Protein 5KHT (pdb70)

Foldseek 3Di:
DVVVVVVVVVVVVVVVVVVVVVVVVVVVVVVVVVVVVVVVCVVVVHD/DDDVVVVVVVVVVVVVVVVVVVVVVVVVVVVVVVVVVVVVCVVVVHD/DVVVVVVVVVVVVVVVVVVVVVVVVVVVVVVVVVVVVVVVDVVVDDD/DDPCVVVVVVVVVVVVVVVVVVVVVVVVVVVVVVVVVVVVCVVVVHD

Organism: Saccharomyces cerevisiae (strain ATCC 204508 / S288c) (NCBI:txid559292)

InterPro domains:
  IPR004827 Basic-leucine zipper domain [PF07716] (225-276)
  IPR004827 Basic-leucine zipper domain [PS00036] (231-245)
  IPR004827 Basic-leucine zipper domain [PS50217] (231-276)
  IPR004827 Basic-leucine zipper domain [SM00338] (223-280)
  IPR046347 Basic-leucine zipper domain superfamily [SSF57959] (225-279)
  IPR050946 AP-1 Transcription Factor bZIP [PTHR11462] (76-279)

Structure (mmCIF, N/CA/C/O backbone):
data_5KHT
#
_entry.id   5KHT
#
_cell.length_a   35.970
_cell.length_b   36.470
_cell.length_c   36.710
_cell.angle_alpha   65.21
_cell.angle_beta   74.71
_cell.angle_gamma   78.98
#
_symmetry.space_group_name_H-M   'P 1'
#
loop_
_entity.id
_entity.type
_entity.pdbx_description
1 polymer 'Tropomyosin alpha-1 chain,General control protein GCN4'
2 non-polymer DI(HYDROXYETHYL)ETHER
3 water water
#
loop_
_atom_site.group_PDB
_atom_site.id
_atom_site.type_symbol
_atom_site.label_atom_id
_atom_site.label_alt_id
_atom_site.label_comp_id
_atom_site.label_asym_id
_atom_site.label_entity_id
_atom_site.label_seq_id
_atom_site.pdbx_PDB_ins_code
_atom_site.Cartn_x
_atom_site.Cartn_y
_atom_site.Cartn_z
_atom_site.occupancy
_atom_site.B_iso_or_equiv
_atom_site.auth_seq_id
_atom_site.auth_comp_id
_atom_site.auth_asym_id
_atom_site.auth_atom_id
_atom_site.pdbx_PDB_model_num
ATOM 1 N N . GLY A 1 1 ? 8.643 -89.799 56.413 1.00 40.40 -1 GLY A N 1
ATOM 2 C CA . GLY A 1 1 ? 8.306 -88.396 56.274 1.00 31.54 -1 GLY A CA 1
ATOM 3 C C . GLY A 1 1 ? 9.523 -87.500 56.135 1.00 30.20 -1 GLY A C 1
ATOM 4 O O . GLY A 1 1 ? 9.600 -86.713 55.191 1.00 27.10 -1 GLY A O 1
ATOM 5 N N . MET A 1 2 ? 10.472 -87.621 57.062 1.00 24.77 1 MET A N 1
ATOM 6 C CA . MET A 1 2 ? 11.628 -86.719 57.108 1.00 25.09 1 MET A CA 1
ATOM 7 C C . MET A 1 2 ? 12.466 -86.687 55.839 1.00 29.09 1 MET A C 1
ATOM 8 O O . MET A 1 2 ? 12.985 -85.632 55.471 1.00 28.83 1 MET A O 1
ATOM 13 N N . ASP A 1 3 ? 12.596 -87.828 55.175 1.00 28.87 2 ASP A N 1
ATOM 14 C CA . ASP A 1 3 ? 13.334 -87.879 53.911 1.00 24.01 2 ASP A CA 1
ATOM 15 C C . ASP A 1 3 ? 12.686 -87.013 52.822 1.00 28.53 2 ASP A C 1
ATOM 16 O O . ASP A 1 3 ? 13.370 -86.262 52.127 1.00 27.12 2 ASP A O 1
ATOM 21 N N . ALA A 1 4 ? 11.368 -87.112 52.685 1.00 29.19 3 ALA A N 1
ATOM 22 C CA . ALA A 1 4 ? 10.647 -86.303 51.710 1.00 24.81 3 ALA A CA 1
ATOM 23 C C . ALA A 1 4 ? 10.704 -84.814 52.052 1.00 24.33 3 ALA A C 1
ATOM 24 O O . ALA A 1 4 ? 10.718 -83.959 51.153 1.00 24.58 3 ALA A O 1
ATOM 26 N N . ILE A 1 5 ? 10.712 -84.506 53.346 1.00 23.67 4 ILE A N 1
ATOM 27 C CA . ILE A 1 5 ? 10.812 -83.125 53.810 1.00 20.27 4 ILE A CA 1
ATOM 28 C C . ILE A 1 5 ? 12.112 -82.486 53.344 1.00 25.13 4 ILE A C 1
ATOM 29 O O . ILE A 1 5 ? 12.090 -81.381 52.808 1.00 21.98 4 ILE A O 1
ATOM 34 N N . LYS A 1 6 ? 13.238 -83.175 53.535 1.00 21.78 5 LYS A N 1
ATOM 35 C CA . LYS A 1 6 ? 14.529 -82.658 53.081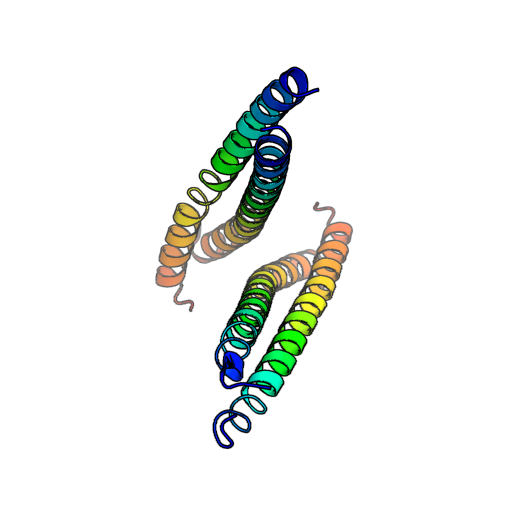 1.00 24.68 5 LYS A CA 1
ATOM 36 C C . LYS A 1 6 ? 14.556 -82.435 51.570 1.00 28.24 5 LYS A C 1
ATOM 37 O O . LYS A 1 6 ? 15.128 -81.462 51.072 1.00 25.67 5 LYS A O 1
ATOM 43 N N . LYS A 1 7 ? 13.929 -83.343 50.838 1.00 22.82 6 LYS A N 1
ATOM 44 C CA . LYS A 1 7 ? 13.838 -83.207 49.393 1.00 21.96 6 LYS A CA 1
ATOM 45 C C . LYS A 1 7 ? 13.000 -81.989 48.980 1.00 22.35 6 LYS A C 1
ATOM 46 O O . LYS A 1 7 ? 13.345 -81.280 48.031 1.00 24.60 6 LYS A O 1
ATOM 52 N N . LYS A 1 8 ? 11.921 -81.725 49.707 1.00 21.41 7 LYS A N 1
ATOM 53 C CA . LYS A 1 8 ? 11.092 -80.560 49.435 1.00 22.58 7 LYS A CA 1
ATOM 54 C C . LYS A 1 8 ? 11.832 -79.263 49.745 1.00 22.58 7 LYS A C 1
ATOM 55 O O . LYS A 1 8 ? 11.718 -78.282 48.999 1.00 24.48 7 LYS A O 1
ATOM 61 N N . MET A 1 9 ? 12.583 -79.261 50.846 1.00 20.91 8 MET A N 1
ATOM 62 C CA . MET A 1 9 ? 13.354 -78.095 51.254 1.00 20.58 8 MET A CA 1
ATOM 63 C C . MET A 1 9 ? 14.382 -77.756 50.195 1.00 22.39 8 MET A C 1
ATOM 64 O O . MET A 1 9 ? 14.676 -76.590 49.969 1.00 23.44 8 MET A O 1
ATOM 69 N N . GLN A 1 10 ? 14.926 -78.777 49.544 1.00 19.67 9 GLN A N 1
ATOM 70 C CA . GLN A 1 10 ? 15.850 -78.536 48.447 1.00 22.95 9 GLN A CA 1
ATOM 71 C C . GLN A 1 10 ? 15.230 -77.795 47.280 1.00 22.27 9 GLN A C 1
ATOM 72 O O . GLN A 1 10 ? 15.863 -76.904 46.717 1.00 23.42 9 GLN A O 1
ATOM 78 N N . MET A 1 11 ? 14.011 -78.171 46.900 1.00 21.51 10 MET A N 1
ATOM 79 C CA . MET A 1 11 ? 13.292 -77.487 45.823 1.00 26.79 10 MET A CA 1
ATOM 80 C C . MET A 1 11 ? 12.899 -76.062 46.217 1.00 24.97 10 MET A C 1
ATOM 81 O O . MET A 1 11 ? 12.959 -75.145 45.401 1.00 23.85 10 MET A O 1
ATOM 86 N N . LEU A 1 12 ? 12.480 -75.889 47.465 1.00 18.36 11 LEU A N 1
ATOM 87 C CA . LEU A 1 12 ? 12.116 -74.575 47.987 1.00 19.49 11 LEU A CA 1
ATOM 88 C C . LEU A 1 12 ? 13.310 -73.637 47.992 1.00 21.63 11 LEU A C 1
ATOM 89 O O . LEU A 1 12 ? 13.177 -72.439 47.732 1.00 19.61 11 LEU A O 1
ATOM 94 N N . LYS A 1 13 ? 14.476 -74.190 48.293 1.00 15.93 12 LYS A N 1
ATOM 95 C CA . LYS A 1 13 ? 15.711 -73.421 48.333 1.00 22.58 12 LYS A CA 1
ATOM 96 C C . LYS A 1 13 ? 16.118 -72.964 46.933 1.00 19.31 12 LYS A C 1
ATOM 97 O O . LYS A 1 13 ? 16.524 -71.807 46.760 1.00 20.12 12 LYS A O 1
ATOM 103 N N . LEU A 1 14 ? 16.002 -73.853 45.942 1.00 18.23 13 LEU A N 1
ATOM 104 C CA . LEU A 1 14 ? 16.222 -73.474 44.547 1.00 19.34 13 LEU A CA 1
ATOM 105 C C . LEU A 1 14 ? 15.262 -72.358 44.148 1.00 18.33 13 LEU A C 1
ATOM 106 O O . LEU A 1 14 ? 15.667 -71.373 43.504 1.00 18.61 13 LEU A O 1
ATOM 111 N N . ASP A 1 15 ? 13.997 -72.508 44.544 1.00 18.87 14 ASP A N 1
ATOM 112 C CA . ASP A 1 15 ? 12.973 -71.500 44.290 1.00 19.21 14 ASP A CA 1
ATOM 113 C C . ASP A 1 15 ? 13.337 -70.157 44.895 1.00 16.64 14 ASP A C 1
ATOM 114 O O . ASP A 1 15 ? 13.231 -69.129 44.220 1.00 19.92 14 ASP A O 1
ATOM 119 N N . LYS A 1 16 ? 13.724 -70.173 46.169 1.00 17.24 15 LYS A N 1
ATOM 120 C CA . LYS A 1 16 ? 14.097 -68.951 46.883 1.00 15.55 15 LYS A CA 1
ATOM 121 C C . LYS A 1 16 ? 15.264 -68.281 46.192 1.00 21.76 15 LYS A C 1
ATOM 122 O O . LYS A 1 16 ? 15.226 -67.073 45.939 1.00 21.34 15 LYS A O 1
ATOM 128 N N . GLU A 1 17 ? 16.283 -69.070 45.854 1.00 17.40 16 GLU A N 1
ATOM 129 C CA . GLU A 1 17 ? 17.465 -68.518 45.192 1.00 19.85 16 GLU A CA 1
ATOM 130 C C . GLU A 1 17 ? 17.154 -67.898 43.845 1.00 17.66 16 GLU A C 1
ATOM 131 O O . GLU A 1 17 ? 17.665 -66.834 43.526 1.00 18.55 16 GLU A O 1
ATOM 137 N N . ASN A 1 18 ? 16.302 -68.544 43.059 1.00 16.17 17 ASN A N 1
ATOM 138 C CA . ASN A 1 18 ? 15.914 -67.992 41.767 1.00 13.27 17 ASN A CA 1
ATOM 139 C C . ASN A 1 1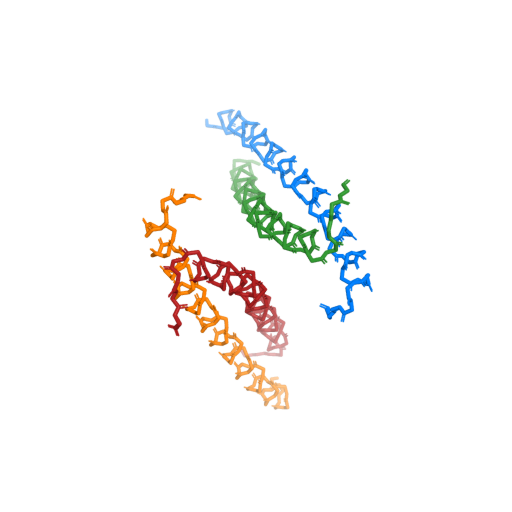8 ? 15.183 -66.646 41.901 1.00 16.46 17 ASN A C 1
ATOM 140 O O . ASN A 1 18 ? 15.389 -65.730 41.089 1.00 18.02 17 ASN A O 1
ATOM 145 N N . ALA A 1 19 ? 14.322 -66.540 42.911 1.00 21.34 18 ALA A N 1
ATOM 146 C CA . ALA A 1 19 ? 13.578 -65.299 43.159 1.00 15.60 18 ALA A CA 1
ATOM 147 C C . ALA A 1 19 ? 14.518 -64.202 43.636 1.00 21.69 18 ALA A C 1
ATOM 148 O O . ALA A 1 19 ? 14.390 -63.048 43.231 1.00 19.65 18 ALA A O 1
ATOM 150 N N . LEU A 1 20 ? 15.464 -64.572 44.495 1.00 15.58 19 LEU A N 1
ATOM 151 C CA . LEU A 1 20 ? 16.473 -63.621 44.975 1.00 23.26 19 LEU A CA 1
ATOM 152 C C . LEU A 1 20 ? 17.308 -63.090 43.815 1.00 18.59 19 LEU A C 1
ATOM 153 O O . LEU A 1 20 ? 17.613 -61.890 43.743 1.00 19.57 19 LEU A O 1
ATOM 158 N N . ASP A 1 21 ? 17.674 -63.984 42.902 1.00 16.96 20 ASP A N 1
ATOM 159 C CA . ASP A 1 21 ? 18.342 -63.575 41.670 1.00 18.95 20 ASP A CA 1
ATOM 160 C C . ASP A 1 21 ? 17.497 -62.608 40.842 1.00 22.46 20 ASP A C 1
ATOM 161 O O . ASP A 1 21 ? 18.026 -61.603 40.367 1.00 21.93 20 ASP A O 1
ATOM 166 N N . ARG A 1 22 ? 16.197 -62.888 40.670 1.00 17.91 21 ARG A N 1
ATOM 167 C CA . ARG A 1 22 ? 15.317 -61.965 39.941 1.00 17.51 21 ARG A CA 1
ATOM 168 C C . ARG A 1 22 ? 15.309 -60.595 40.610 1.00 18.14 21 ARG A C 1
ATOM 169 O O . ARG A 1 22 ? 15.422 -59.579 39.933 1.00 18.12 21 ARG A O 1
ATOM 177 N N . ALA A 1 23 ? 15.135 -60.595 41.928 1.00 17.11 22 ALA A N 1
ATOM 178 C CA . ALA A 1 23 ? 15.084 -59.368 42.724 1.00 16.18 22 ALA A CA 1
ATOM 179 C C . ALA A 1 23 ? 16.369 -58.563 42.598 1.00 21.90 22 ALA A C 1
ATOM 180 O O . ALA A 1 23 ? 16.315 -57.355 42.345 1.00 17.94 22 ALA A O 1
ATOM 182 N N . GLU A 1 24 ? 17.516 -59.215 42.803 1.00 17.89 23 GLU A N 1
ATOM 183 C CA . GLU A 1 24 ? 18.804 -58.518 42.717 1.00 17.38 23 GLU A CA 1
ATOM 184 C C . GLU A 1 24 ? 19.007 -57.930 41.337 1.00 16.72 23 GLU A C 1
ATOM 185 O O . GLU A 1 24 ? 19.510 -56.810 41.192 1.00 21.64 23 GLU A O 1
ATOM 191 N N . GLN A 1 25 ? 18.611 -58.643 40.295 1.00 20.25 24 GLN A N 1
ATOM 192 C CA A GLN A 1 25 ? 18.816 -58.156 38.932 0.43 18.82 24 GLN A CA 1
ATOM 193 C CA B GLN A 1 25 ? 18.864 -58.094 38.984 0.57 18.79 24 GLN A CA 1
ATOM 194 C C . GLN A 1 25 ? 17.869 -56.999 38.600 1.00 18.89 24 GLN A C 1
ATOM 195 O O . GLN A 1 25 ? 18.250 -56.039 37.937 1.00 18.98 24 GLN A O 1
ATOM 206 N N . ALA A 1 26 ? 16.631 -57.106 39.069 1.00 18.29 25 ALA A N 1
ATOM 207 C CA . ALA A 1 26 ? 15.666 -56.022 38.911 1.00 19.08 25 ALA A CA 1
ATOM 208 C C . ALA A 1 26 ? 16.110 -54.769 39.683 1.00 18.85 25 ALA A C 1
ATOM 209 O O . ALA A 1 26 ? 15.993 -53.651 39.169 1.00 18.54 25 ALA A O 1
ATOM 211 N N . GLU A 1 27 ? 16.627 -54.947 40.900 1.00 18.68 26 GLU A N 1
ATOM 212 C CA . GLU A 1 27 ? 17.119 -53.803 41.668 1.00 17.11 26 GLU A CA 1
ATOM 213 C C . GLU A 1 27 ? 18.386 -53.219 41.056 1.00 18.49 26 GLU A C 1
ATOM 214 O O . GLU A 1 27 ? 18.641 -52.018 41.179 1.00 18.40 26 GLU A O 1
ATOM 220 N N . ALA A 1 28 ? 19.197 -54.056 40.420 1.00 16.31 27 ALA A N 1
ATOM 221 C CA . ALA A 1 28 ? 20.386 -53.535 39.763 1.00 12.24 27 ALA A CA 1
ATOM 222 C C . ALA A 1 28 ? 19.964 -52.655 38.598 1.00 16.31 27 ALA A C 1
ATOM 223 O O . ALA A 1 28 ? 20.535 -51.582 38.387 1.00 14.53 27 ALA A O 1
ATOM 225 N N . ASP A 1 29 ? 18.956 -53.110 37.856 1.00 17.56 28 ASP A N 1
ATOM 226 C CA A ASP A 1 29 ? 18.376 -52.372 36.736 0.22 17.38 28 ASP A CA 1
ATOM 227 C CA B ASP A 1 29 ? 18.481 -52.323 36.721 0.78 17.22 28 ASP A CA 1
ATOM 228 C C . ASP A 1 29 ? 17.849 -51.028 37.205 1.00 18.49 28 ASP A C 1
ATOM 229 O O . ASP A 1 29 ? 17.999 -49.992 36.545 1.00 18.43 28 ASP A O 1
ATOM 238 N N . ASN A 1 30 ? 17.182 -51.079 38.346 1.00 16.53 29 ASN A N 1
ATOM 239 C CA . ASN A 1 30 ? 16.562 -49.904 38.920 1.00 15.78 29 ASN A CA 1
ATOM 240 C C . ASN A 1 30 ? 17.592 -48.884 39.356 1.00 18.70 29 ASN A C 1
ATOM 241 O O . ASN A 1 30 ? 17.377 -47.696 39.146 1.00 14.74 29 ASN A O 1
ATOM 246 N N . TYR A 1 31 ? 18.688 -49.344 39.963 1.00 16.45 30 TYR A N 1
ATOM 247 C CA . TYR A 1 31 ? 19.815 -48.452 40.310 1.00 15.77 30 TYR A CA 1
ATOM 248 C C . TYR A 1 31 ? 20.313 -47.686 39.099 1.00 21.26 30 TYR A C 1
ATOM 249 O O . TYR A 1 31 ? 20.557 -46.478 39.153 1.00 18.17 30 TYR A O 1
ATOM 258 N N . HIS A 1 32 ? 20.488 -48.406 38.005 1.00 14.10 31 HIS A N 1
ATOM 259 C CA . HIS A 1 32 ? 20.883 -47.809 36.746 1.00 13.70 31 HIS A CA 1
ATOM 260 C C . HIS A 1 32 ? 19.869 -46.776 36.269 1.00 16.78 31 HIS A C 1
ATOM 261 O O . HIS A 1 32 ? 20.235 -45.658 35.883 1.00 16.58 31 HIS A O 1
ATOM 268 N N . LEU A 1 33 ? 18.593 -47.155 36.276 1.00 18.38 32 LEU A N 1
ATOM 269 C CA . LEU A 1 33 ? 17.530 -46.270 35.836 1.00 10.99 32 LEU A CA 1
ATOM 270 C C . LEU A 1 33 ? 17.397 -45.054 36.738 1.00 13.64 32 LEU A C 1
ATOM 271 O O . LEU A 1 33 ? 17.192 -43.952 36.243 1.00 16.42 32 LEU A O 1
ATOM 276 N N . GLU A 1 34 ? 17.529 -45.236 38.052 1.00 15.21 33 GLU A N 1
ATOM 277 C CA . GLU A 1 34 ? 17.415 -44.089 38.947 1.00 13.51 33 GLU A CA 1
ATOM 278 C C . GLU A 1 34 ? 18.553 -43.100 38.741 1.00 15.29 33 GLU A C 1
ATOM 279 O O . GLU A 1 34 ? 18.355 -41.885 38.847 1.00 16.36 33 GLU A O 1
ATOM 285 N N . ASN A 1 35 ? 19.741 -43.616 38.450 1.00 13.91 34 ASN A N 1
ATOM 286 C CA . ASN A 1 35 ? 20.874 -42.742 38.154 1.00 15.66 34 ASN A CA 1
ATOM 287 C C . ASN A 1 35 ? 20.652 -41.949 36.872 1.00 15.81 34 ASN A C 1
ATOM 288 O O . ASN A 1 35 ? 21.020 -40.769 36.783 1.00 14.45 34 ASN A O 1
ATOM 293 N N . GLU A 1 36 ? 20.036 -42.584 35.879 1.00 18.39 35 GLU A N 1
ATOM 294 C CA . GLU A 1 36 ? 19.685 -41.896 34.637 1.00 17.19 35 GLU A CA 1
ATOM 295 C C . GLU A 1 36 ? 18.590 -40.850 34.848 1.00 15.12 35 GLU A C 1
ATOM 296 O O . GLU A 1 36 ? 18.697 -39.738 34.344 1.00 16.88 35 GLU A O 1
ATOM 302 N N . VAL A 1 37 ? 17.571 -41.178 35.648 1.00 13.90 36 VAL A N 1
ATOM 303 C CA . VAL A 1 37 ? 16.546 -40.194 36.011 1.00 12.08 36 VAL A CA 1
ATOM 304 C C . VAL A 1 37 ? 17.186 -38.974 36.681 1.00 13.04 36 VAL A C 1
ATOM 305 O O . VAL A 1 37 ? 16.826 -37.837 36.374 1.00 15.99 36 VAL A O 1
ATOM 309 N N . ALA A 1 38 ? 18.152 -39.206 37.567 1.00 14.25 37 ALA A N 1
ATOM 310 C CA . ALA A 1 38 ? 18.814 -38.096 38.250 1.00 15.26 37 ALA A CA 1
ATOM 311 C C . ALA A 1 38 ? 19.588 -37.225 37.273 1.00 16.36 37 ALA A C 1
ATOM 312 O O . ALA A 1 38 ? 19.533 -35.997 37.348 1.00 15.31 37 ALA A O 1
ATOM 314 N N . ARG A 1 39 ? 20.319 -37.860 36.365 1.00 15.31 38 ARG A N 1
ATOM 315 C CA . ARG A 1 39 ? 21.120 -37.120 35.396 1.00 13.65 38 ARG A CA 1
ATOM 316 C C . ARG A 1 39 ? 20.231 -36.270 34.497 1.00 16.50 38 ARG A C 1
ATOM 317 O O . ARG A 1 39 ? 20.538 -35.105 34.215 1.00 17.07 38 ARG A O 1
ATOM 325 N N . LEU A 1 40 ? 19.112 -36.840 34.063 1.00 14.71 39 LEU A N 1
ATOM 326 C CA . LEU A 1 40 ? 18.242 -36.137 33.143 1.00 14.68 39 LEU A CA 1
ATOM 327 C C . LEU A 1 40 ? 17.463 -35.053 33.864 1.00 16.44 39 LEU A C 1
ATOM 328 O O . LEU A 1 40 ? 17.266 -33.981 33.315 1.00 16.04 39 LEU A O 1
ATOM 333 N N . LYS A 1 41 ? 17.021 -35.324 35.090 1.00 15.87 40 LYS A N 1
ATOM 334 C CA . LYS A 1 41 ? 16.381 -34.277 35.882 1.00 16.36 40 LYS A CA 1
ATOM 335 C C . LYS A 1 41 ? 17.301 -33.070 36.091 1.00 17.65 40 LYS A C 1
ATOM 336 O O . LYS A 1 41 ? 16.836 -31.934 36.092 1.00 16.74 40 LYS A O 1
ATOM 342 N N . LYS A 1 42 ? 18.599 -33.316 36.250 1.00 18.31 41 LYS A N 1
ATOM 343 C CA . LYS A 1 42 ? 19.550 -32.228 36.482 1.00 19.74 41 LYS A CA 1
ATOM 344 C C . LYS A 1 42 ? 19.647 -31.352 35.229 1.00 19.47 41 LYS A C 1
ATOM 345 O O . LYS A 1 42 ? 19.675 -30.117 35.334 1.00 23.25 41 LYS A O 1
ATOM 351 N N . LEU A 1 43 ? 19.681 -31.990 34.059 1.00 18.92 42 LEU A N 1
ATOM 352 C CA . LEU A 1 43 ? 19.717 -31.280 32.774 1.00 21.21 42 LEU A CA 1
ATOM 353 C C . LEU A 1 43 ? 18.488 -30.419 32.568 1.00 20.54 42 LEU A C 1
ATOM 354 O O . LEU A 1 43 ? 18.579 -29.282 32.096 1.00 24.56 42 LEU A O 1
ATOM 359 N N . VAL A 1 44 ? 17.332 -30.960 32.914 1.00 20.78 43 VAL A N 1
ATOM 360 C CA . VAL A 1 44 ? 16.077 -30.274 32.660 1.00 22.33 43 VAL A CA 1
ATOM 361 C C . VAL A 1 44 ? 15.804 -29.179 33.697 1.00 27.80 43 VAL A C 1
ATOM 362 O O . VAL A 1 44 ? 15.347 -28.085 33.355 1.00 25.55 43 VAL A O 1
ATOM 366 N N . GLY A 1 45 ? 16.114 -29.473 34.955 1.00 20.38 44 GLY A N 1
ATOM 367 C CA . GLY A 1 45 ? 15.873 -28.567 36.066 1.00 22.84 44 GLY A CA 1
ATOM 368 C C . GLY A 1 45 ? 14.721 -29.012 36.952 1.00 22.89 44 GLY A C 1
ATOM 369 O O . GLY A 1 45 ? 14.052 -28.194 37.589 1.00 25.56 44 GLY A O 1
ATOM 370 N N . GLU A 1 46 ? 14.479 -30.320 37.004 1.00 18.62 45 GLU A N 1
ATOM 371 C CA . GLU A 1 46 ? 13.367 -30.836 37.771 1.00 15.87 45 GLU A CA 1
ATOM 372 C C . GLU A 1 46 ? 13.798 -31.273 39.153 1.00 19.58 45 GLU A C 1
ATOM 373 O O . GLU A 1 46 ? 14.953 -31.651 39.377 1.00 22.99 45 GLU A O 1
ATOM 379 N N A ARG A 1 47 ? 12.847 -31.250 40.081 0.84 20.04 46 ARG A N 1
ATOM 380 N N B ARG A 1 47 ? 12.826 -31.296 40.059 0.16 26.67 46 ARG A N 1
ATOM 381 C CA A ARG A 1 47 ? 13.049 -31.838 41.400 0.84 22.22 46 ARG A CA 1
ATOM 382 C CA B ARG A 1 47 ? 13.001 -31.943 41.354 0.16 24.44 46 ARG A CA 1
ATOM 383 C C A ARG A 1 47 ? 13.087 -33.360 41.325 0.84 25.97 46 ARG A C 1
ATOM 384 C C B ARG A 1 47 ? 13.320 -33.425 41.192 0.16 26.24 46 ARG A C 1
ATOM 385 O O A ARG A 1 47 ? 13.455 -34.030 42.291 0.84 30.55 46 ARG A O 1
ATOM 386 O O B ARG A 1 47 ? 12.431 -34.236 40.932 0.16 24.04 46 ARG A O 1
ATOM 401 N N . GLY B 1 1 ? 5.058 -50.207 85.627 1.00 20.92 -1 GLY B N 1
ATOM 402 C CA . GLY B 1 1 ? 3.947 -49.953 84.732 1.00 39.20 -1 GLY B CA 1
ATOM 403 C C . GLY B 1 1 ? 3.804 -48.456 84.534 1.00 46.68 -1 GLY B C 1
ATOM 404 O O . GLY B 1 1 ? 2.760 -47.871 84.828 1.00 51.35 -1 GLY B O 1
ATOM 405 N N . MET B 1 2 ? 4.863 -47.845 84.009 1.00 41.47 1 MET B N 1
ATOM 406 C CA . MET B 1 2 ? 5.066 -46.391 84.051 1.00 35.84 1 MET B CA 1
ATOM 407 C C . MET B 1 2 ? 3.996 -45.488 83.399 1.00 27.71 1 MET B C 1
ATOM 408 O O . MET B 1 2 ? 3.516 -45.742 82.280 1.00 31.43 1 MET B O 1
ATOM 413 N N . ASP B 1 3 ? 3.654 -44.426 84.129 1.00 31.30 2 ASP B N 1
ATOM 414 C CA A ASP B 1 3 ? 2.611 -43.505 83.709 0.55 30.19 2 ASP B CA 1
ATOM 415 C CA B ASP B 1 3 ? 2.648 -43.431 83.733 0.45 30.24 2 ASP B CA 1
ATOM 416 C C . ASP B 1 3 ? 2.963 -42.763 82.416 1.00 29.80 2 ASP B C 1
ATOM 417 O O . ASP B 1 3 ? 2.178 -42.784 81.464 1.00 26.88 2 ASP B O 1
ATOM 426 N N . ALA B 1 4 ? 4.123 -42.110 82.398 1.00 29.48 3 ALA B N 1
ATOM 427 C CA . ALA B 1 4 ? 4.556 -41.310 81.256 1.00 28.15 3 ALA B CA 1
ATOM 428 C C . ALA B 1 4 ? 4.694 -42.152 79.997 1.00 25.97 3 ALA B C 1
ATOM 429 O O . ALA B 1 4 ? 4.320 -41.715 78.915 1.00 22.54 3 ALA B O 1
ATOM 431 N N . ILE B 1 5 ? 5.227 -43.359 80.141 1.00 25.66 4 ILE B N 1
ATOM 432 C CA . ILE B 1 5 ? 5.315 -44.278 79.010 1.00 22.45 4 ILE B CA 1
ATOM 433 C C . ILE B 1 5 ? 3.924 -44.573 78.435 1.00 23.90 4 ILE B C 1
ATOM 434 O O . ILE B 1 5 ? 3.743 -44.639 77.219 1.00 21.14 4 ILE B O 1
ATOM 439 N N . LYS B 1 6 ? 2.934 -44.721 79.304 1.00 25.55 5 LYS B N 1
ATOM 440 C CA A LYS B 1 6 ? 1.563 -45.005 78.886 0.54 26.02 5 LYS B CA 1
ATOM 441 C CA B LYS B 1 6 ? 1.583 -45.019 78.839 0.46 26.01 5 LYS B CA 1
ATOM 442 C C . LYS B 1 6 ? 0.987 -43.862 78.040 1.00 24.28 5 LYS B C 1
ATOM 443 O O . LYS B 1 6 ? 0.245 -44.084 77.081 1.00 25.52 5 LYS B O 1
ATOM 454 N N . LYS B 1 7 ? 1.325 -42.633 78.416 1.00 21.39 6 LYS B N 1
ATOM 455 C CA . LYS B 1 7 ? 0.876 -41.451 77.683 1.00 23.29 6 LYS B CA 1
ATOM 456 C C . LYS B 1 7 ? 1.542 -41.407 76.307 1.00 23.19 6 LYS B C 1
ATOM 457 O O . LYS B 1 7 ? 0.886 -41.151 75.289 1.00 21.93 6 LYS B O 1
ATOM 463 N N . LYS B 1 8 ? 2.845 -41.681 76.282 1.00 20.59 7 LYS B N 1
ATOM 464 C CA . LYS B 1 8 ? 3.608 -41.736 75.037 1.00 22.38 7 LYS B CA 1
ATOM 465 C C . LYS B 1 8 ? 3.082 -42.853 74.137 1.00 24.84 7 LYS B C 1
ATOM 466 O O . LYS B 1 8 ? 3.089 -42.734 72.902 1.00 21.40 7 LYS B O 1
ATOM 472 N N . MET B 1 9 ? 2.600 -43.925 74.759 1.00 20.74 8 MET B N 1
ATOM 473 C CA . MET B 1 9 ? 2.021 -45.040 74.011 1.00 21.45 8 MET B CA 1
ATOM 474 C C . MET B 1 9 ? 0.739 -44.602 73.321 1.00 25.57 8 MET B C 1
ATOM 475 O O . MET B 1 9 ? 0.455 -44.999 72.187 1.00 26.40 8 MET B O 1
ATOM 480 N N . GLN B 1 10 ? -0.033 -43.767 74.004 1.00 23.81 9 GLN B N 1
ATOM 481 C CA A GLN B 1 10 ? -1.264 -43.252 73.427 0.50 25.02 9 GLN B CA 1
ATOM 482 C CA B GLN B 1 10 ? -1.268 -43.228 73.443 0.50 25.02 9 GLN B CA 1
ATOM 483 C C . GLN B 1 10 ? -0.962 -42.389 72.210 1.00 20.47 9 GLN B C 1
ATOM 484 O O . GLN B 1 10 ? -1.681 -42.437 71.215 1.00 21.21 9 GLN B O 1
ATOM 495 N N . MET B 1 11 ? 0.101 -41.596 72.282 1.00 19.87 10 MET B N 1
ATOM 496 C CA . MET B 1 11 ? 0.449 -40.747 71.154 1.00 21.04 10 MET B CA 1
ATOM 497 C C . MET B 1 11 ? 1.020 -41.597 70.012 1.00 22.04 10 MET B C 1
ATOM 498 O O . MET B 1 11 ? 0.764 -41.322 68.834 1.00 21.54 10 MET B O 1
ATOM 503 N N . LEU B 1 12 ? 1.748 -42.654 70.354 1.00 20.06 11 LEU B N 1
ATOM 504 C CA . LEU B 1 12 ? 2.330 -43.519 69.333 1.00 23.27 11 LEU B CA 1
ATOM 505 C C . LEU B 1 12 ? 1.247 -44.329 68.624 1.00 23.44 11 LEU B C 1
ATOM 506 O O . LEU B 1 12 ? 1.268 -44.444 67.392 1.00 22.51 11 LEU B O 1
ATOM 511 N N . LYS B 1 13 ? 0.295 -44.865 69.389 1.00 23.56 12 LYS B N 1
ATOM 512 C CA . LYS B 1 13 ? -0.837 -45.596 68.807 1.00 22.39 12 LYS B CA 1
ATOM 513 C C . LYS B 1 13 ? -1.663 -44.720 67.859 1.00 23.20 12 LYS B C 1
ATOM 514 O O . LYS B 1 13 ? -2.074 -45.182 66.791 1.00 24.61 12 LYS B O 1
ATOM 520 N N . LEU B 1 14 ? -1.890 -43.462 68.236 1.00 22.75 13 LEU B N 1
ATOM 521 C CA . LEU B 1 14 ? -2.591 -42.507 67.372 1.00 25.31 13 LEU B CA 1
ATOM 522 C C . LEU B 1 14 ? -1.821 -42.229 66.076 1.00 20.57 13 LEU B C 1
ATOM 523 O O . LEU B 1 14 ? -2.414 -42.104 64.992 1.00 22.59 13 LEU B O 1
ATOM 528 N N . ASP B 1 15 ? -0.499 -42.152 66.175 1.00 20.05 14 ASP B N 1
ATOM 529 C CA . ASP B 1 15 ? 0.334 -41.936 64.997 1.00 23.66 14 ASP B CA 1
ATOM 530 C C . ASP B 1 15 ? 0.331 -43.164 64.080 1.00 22.64 14 ASP B C 1
ATOM 531 O O . ASP B 1 15 ? 0.394 -43.034 62.853 1.00 20.78 14 ASP B O 1
ATOM 536 N N . LYS B 1 16 ? 0.251 -44.348 64.677 1.00 20.75 15 LYS B N 1
ATOM 537 C CA . LYS B 1 16 ? 0.197 -45.591 63.912 1.00 18.65 15 LYS B CA 1
ATOM 538 C C . LYS B 1 16 ? -1.121 -45.652 63.159 1.00 20.32 15 LYS B C 1
ATOM 539 O O . LYS B 1 16 ? -1.166 -46.003 61.974 1.00 22.68 15 LYS B O 1
ATOM 545 N N . GLU B 1 17 ? -2.200 -45.272 63.836 1.00 20.40 16 GLU B N 1
ATOM 546 C CA . GLU B 1 17 ? -3.505 -45.211 63.180 1.00 24.50 16 GLU B CA 1
ATOM 547 C C . GLU B 1 17 ? -3.535 -44.198 62.036 1.00 20.73 16 GLU B C 1
ATOM 548 O O . GLU B 1 17 ? -4.060 -44.493 60.964 1.00 22.90 16 GLU B O 1
ATOM 554 N N . ASN B 1 18 ? -2.966 -43.015 62.241 1.00 19.70 17 ASN B N 1
ATOM 555 C CA . ASN B 1 18 ? -2.911 -42.025 61.175 1.00 18.80 17 ASN B CA 1
ATOM 556 C C . ASN B 1 18 ? -2.048 -42.493 59.997 1.00 21.31 17 ASN B C 1
ATOM 557 O O . ASN B 1 18 ? -2.378 -42.222 58.840 1.00 21.64 17 ASN B O 1
ATOM 562 N N . ALA B 1 19 ? -0.950 -43.195 60.284 1.00 16.94 18 ALA B N 1
ATOM 563 C CA . ALA B 1 19 ? -0.094 -43.705 59.210 1.00 14.83 18 ALA B CA 1
ATOM 564 C C . ALA B 1 19 ? -0.818 -44.772 58.386 1.00 17.72 18 ALA B C 1
ATOM 565 O O . ALA B 1 19 ? -0.711 -44.790 57.152 1.00 17.18 18 ALA B O 1
ATOM 567 N N . LEU B 1 20 ? -1.555 -45.648 59.065 1.00 19.22 19 LEU B N 1
ATOM 568 C CA . LEU B 1 20 ? -2.337 -46.694 58.398 1.00 15.59 19 LEU B CA 1
ATOM 569 C C . LEU B 1 20 ? -3.423 -46.092 57.517 1.00 19.85 19 LEU B C 1
ATOM 570 O O . LEU B 1 20 ? -3.623 -46.523 56.378 1.00 18.49 19 LEU B O 1
ATOM 575 N N . ASP B 1 21 ? -4.100 -45.080 58.038 1.00 16.00 20 ASP B N 1
ATOM 576 C CA . ASP B 1 21 ? -5.067 -44.307 57.267 1.00 17.09 20 ASP B CA 1
ATOM 577 C C . ASP B 1 21 ? -4.433 -43.648 56.048 1.00 19.81 20 ASP B C 1
ATOM 578 O O . ASP B 1 21 ? -5.025 -43.664 54.972 1.00 19.38 20 ASP B O 1
ATOM 583 N N . ARG B 1 22 ? -3.254 -43.050 56.215 1.00 15.54 21 ARG B N 1
ATOM 584 C CA . ARG B 1 22 ? -2.517 -42.453 55.097 1.00 15.39 21 ARG B CA 1
ATOM 585 C C . ARG B 1 22 ? -2.166 -43.483 54.029 1.00 17.26 21 ARG B C 1
ATOM 586 O O . ARG B 1 22 ? -2.301 -43.208 52.821 1.00 18.62 21 ARG B O 1
ATOM 594 N N . ALA B 1 23 ? -1.715 -44.657 54.472 1.00 15.90 22 ALA B N 1
ATOM 595 C CA . ALA B 1 23 ? -1.324 -45.738 53.563 1.00 15.21 22 ALA B CA 1
ATOM 596 C C . ALA B 1 23 ? -2.524 -46.202 52.763 1.00 18.06 22 ALA B C 1
ATOM 597 O O . ALA B 1 23 ? -2.427 -46.412 51.547 1.00 17.65 22 ALA B O 1
ATOM 599 N N . GLU B 1 24 ? -3.663 -46.339 53.435 1.00 16.92 23 GLU B N 1
ATOM 600 C CA . GLU B 1 24 ? -4.867 -46.837 52.778 1.00 20.27 23 GLU B CA 1
ATOM 601 C C . GLU B 1 24 ? -5.383 -45.843 51.752 1.00 17.17 23 GLU B C 1
ATOM 602 O O . GLU B 1 24 ? -5.827 -46.227 50.656 1.00 16.71 23 GLU B O 1
ATOM 608 N N . GLN B 1 25 ? -5.294 -44.561 52.083 1.00 17.65 24 GLN B N 1
ATOM 609 C CA . GLN B 1 25 ? -5.737 -43.528 51.156 1.00 18.43 24 GLN B CA 1
ATOM 610 C C . GLN B 1 25 ? -4.817 -43.433 49.947 1.00 18.74 24 GLN B C 1
ATOM 611 O O . GLN B 1 25 ? -5.285 -43.276 48.818 1.00 16.66 24 GLN B O 1
ATOM 617 N N . ALA B 1 26 ? -3.509 -43.522 50.175 1.00 16.63 25 ALA B N 1
ATOM 618 C CA . ALA B 1 26 ? -2.560 -43.471 49.061 1.00 15.50 25 ALA B CA 1
ATOM 619 C C . ALA B 1 26 ? -2.780 -44.649 48.110 1.00 15.20 25 ALA B C 1
ATOM 620 O O . ALA B 1 26 ? -2.659 -44.516 46.879 1.00 16.12 25 ALA B O 1
ATOM 622 N N . GLU B 1 27 ? -3.085 -45.803 48.684 1.00 17.39 26 GLU B N 1
ATOM 623 C CA . GLU B 1 27 ? -3.382 -46.993 47.911 1.00 13.18 26 GLU B CA 1
ATOM 624 C C . GLU B 1 27 ? -4.690 -46.823 47.137 1.00 18.21 26 GLU B C 1
ATOM 625 O O . GLU B 1 27 ? -4.774 -47.200 45.966 1.00 21.62 26 GLU B O 1
ATOM 631 N N . ALA B 1 28 ? -5.688 -46.218 47.777 1.00 15.01 27 ALA B N 1
ATOM 632 C CA . ALA B 1 28 ? -6.936 -45.894 47.086 1.00 17.46 27 ALA B CA 1
ATOM 633 C C . ALA B 1 28 ? -6.679 -44.943 45.928 1.00 18.03 27 ALA B C 1
ATOM 634 O O . ALA B 1 28 ? -7.297 -45.057 44.861 1.00 17.42 27 ALA B O 1
ATOM 636 N N . ASP B 1 29 ? -5.788 -43.984 46.136 1.00 14.78 28 ASP B N 1
ATOM 637 C CA . ASP B 1 29 ? -5.455 -43.050 45.068 1.00 16.17 28 ASP B CA 1
ATOM 638 C C . ASP B 1 29 ? -4.781 -43.781 43.911 1.00 16.08 28 ASP B C 1
ATOM 639 O O . ASP B 1 29 ? -5.000 -43.446 42.740 1.00 17.10 28 ASP B O 1
ATOM 644 N N . ASN B 1 30 ? -3.959 -44.769 44.255 1.00 17.71 29 ASN B N 1
ATOM 645 C CA . ASN B 1 30 ? -3.301 -45.651 43.288 1.00 14.77 29 ASN B CA 1
ATOM 646 C C . ASN B 1 30 ? -4.297 -46.408 42.411 1.00 19.89 29 ASN B C 1
ATOM 647 O O . ASN B 1 30 ? -4.122 -46.492 41.200 1.00 20.35 29 ASN B O 1
ATOM 652 N N . TYR B 1 31 ? -5.350 -46.938 43.025 1.00 19.28 30 TYR B N 1
ATOM 653 C CA . TYR B 1 31 ? -6.376 -47.668 42.279 1.00 16.38 30 TYR B CA 1
ATOM 654 C C . TYR B 1 31 ? -7.111 -46.731 41.319 1.00 14.35 30 TYR B C 1
ATOM 655 O O . TYR B 1 31 ? -7.431 -47.094 40.189 1.00 15.83 30 TYR B O 1
ATOM 664 N N . HIS B 1 32 ? -7.397 -45.524 41.785 1.00 14.20 31 HIS B N 1
ATOM 665 C CA . HIS B 1 32 ? -8.074 -44.535 40.967 1.00 13.16 31 HIS B CA 1
ATOM 666 C C . HIS B 1 32 ? -7.215 -44.215 39.745 1.00 15.21 31 HIS B C 1
ATOM 667 O O . HIS B 1 32 ? -7.711 -44.163 38.615 1.00 14.56 31 HIS B O 1
ATOM 674 N N . LEU B 1 33 ? -5.918 -44.018 39.957 1.00 15.53 32 LEU B N 1
ATOM 675 C CA . LEU B 1 33 ? -5.035 -43.634 38.863 1.00 14.09 32 LEU B CA 1
ATOM 676 C C . LEU B 1 33 ? -4.780 -44.802 37.928 1.00 15.66 32 LEU B C 1
ATOM 677 O O . LEU B 1 33 ? -4.660 -44.609 36.719 1.00 16.99 32 LEU B O 1
ATOM 682 N N . GLU B 1 34 ? -4.697 -46.009 38.476 1.00 17.50 33 GLU B N 1
ATOM 683 C CA . GLU B 1 34 ? -4.594 -47.204 37.634 1.00 17.91 33 GLU B CA 1
ATOM 684 C 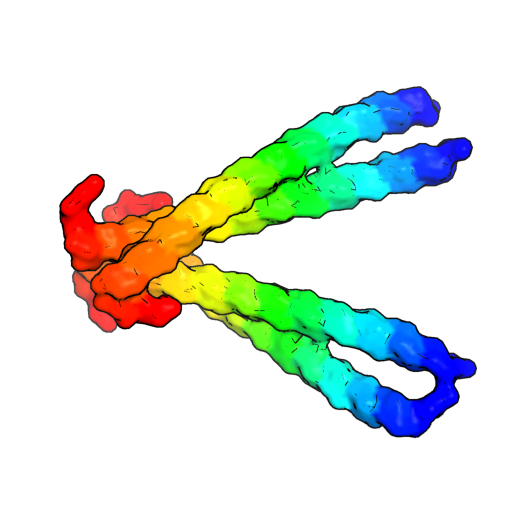C . GLU B 1 34 ? -5.848 -47.359 36.775 1.00 19.36 33 GLU B C 1
ATOM 685 O O . GLU B 1 34 ? -5.762 -47.761 35.621 1.00 18.86 33 GLU B O 1
ATOM 691 N N . ASN B 1 35 ? -7.010 -47.022 37.323 1.00 17.63 34 ASN B N 1
ATOM 692 C CA . ASN B 1 35 ? -8.250 -47.100 36.554 1.00 16.10 34 ASN B CA 1
ATOM 693 C C . ASN B 1 35 ? -8.225 -46.084 35.411 1.00 14.91 34 ASN B C 1
ATOM 694 O O . ASN B 1 35 ? -8.678 -46.369 34.294 1.00 19.13 34 ASN B O 1
ATOM 699 N N . GLU B 1 36 ? -7.683 -44.896 35.683 1.00 13.18 35 GLU B N 1
ATOM 700 C CA . GLU B 1 36 ? -7.622 -43.843 34.678 1.00 14.80 35 GLU B CA 1
ATOM 701 C C . GLU B 1 36 ? -6.646 -44.218 33.578 1.00 15.63 35 GLU B C 1
ATOM 702 O O . GLU B 1 36 ? -6.955 -44.059 32.406 1.00 17.70 35 GLU B O 1
ATOM 708 N N . VAL B 1 37 ? -5.477 -44.735 33.954 1.00 14.71 36 VAL B N 1
ATOM 709 C CA . VAL B 1 37 ? -4.489 -45.143 32.956 1.00 17.09 36 VAL B CA 1
ATOM 710 C C . VAL B 1 37 ? -5.078 -46.252 32.092 1.00 19.81 36 VAL B C 1
ATOM 711 O O . VAL B 1 37 ? -4.941 -46.231 30.876 1.00 16.01 36 VAL B O 1
ATOM 715 N N . ALA B 1 38 ? -5.762 -47.198 32.721 1.00 17.35 37 ALA B N 1
ATOM 716 C CA . ALA B 1 38 ? -6.367 -48.298 31.988 1.00 18.04 37 ALA B CA 1
ATOM 717 C C . ALA B 1 38 ? -7.424 -47.788 31.003 1.00 16.32 37 ALA B C 1
ATOM 718 O O . ALA B 1 38 ? -7.468 -48.223 29.854 1.00 22.33 37 ALA B O 1
ATOM 720 N N . ARG B 1 39 ? -8.270 -46.872 31.461 1.00 14.24 38 ARG B N 1
ATOM 721 C CA . ARG B 1 39 ? -9.324 -46.304 30.623 1.00 16.66 38 ARG B CA 1
ATOM 722 C C . ARG B 1 39 ? -8.726 -45.585 29.419 1.00 19.58 38 ARG B C 1
ATOM 723 O O . ARG B 1 39 ? -9.167 -45.766 28.287 1.00 16.95 38 ARG B O 1
ATOM 731 N N . LEU B 1 40 ? -7.720 -44.763 29.671 1.00 14.06 39 LEU B N 1
ATOM 732 C CA . LEU B 1 40 ? -7.081 -43.993 28.623 1.00 14.89 39 LEU B CA 1
ATOM 733 C C . LEU B 1 40 ? -6.326 -44.912 27.672 1.00 18.30 39 LEU B C 1
ATOM 734 O O . LEU B 1 40 ? -6.337 -44.682 26.468 1.00 17.18 39 LEU B O 1
ATOM 739 N N . LYS B 1 41 ? -5.693 -45.957 28.196 1.00 15.64 40 LYS B N 1
ATOM 740 C CA . LYS B 1 41 ? -4.965 -46.879 27.323 1.00 17.57 40 LYS B CA 1
ATOM 741 C C . LYS B 1 41 ? -5.918 -47.635 26.403 1.00 18.45 40 LYS B C 1
ATOM 742 O O . LYS B 1 41 ? -5.572 -47.928 25.261 1.00 20.60 40 LYS B O 1
ATOM 748 N N . LYS B 1 42 ? -7.109 -47.946 26.895 1.00 17.31 41 LYS B N 1
ATOM 749 C CA . LYS B 1 42 ? -8.094 -48.657 26.083 1.00 15.43 41 LYS B CA 1
ATOM 750 C C . LYS B 1 42 ? -8.614 -47.739 24.973 1.00 19.90 41 LYS B C 1
ATOM 751 O O . LYS B 1 42 ? -8.846 -48.190 23.851 1.00 23.10 41 LYS B O 1
ATOM 757 N N . LEU B 1 43 ? -8.793 -46.455 25.287 1.00 19.73 42 LEU B N 1
ATOM 758 C CA . LEU B 1 43 ? -9.179 -45.453 24.287 1.00 17.73 42 LEU B CA 1
ATOM 759 C C . LEU B 1 43 ? -8.163 -45.337 23.159 1.00 21.53 42 LEU B C 1
ATOM 760 O O . LEU B 1 43 ? -8.545 -45.295 21.979 1.00 20.96 42 LEU B O 1
ATOM 765 N N . VAL B 1 44 ? -6.878 -45.271 23.509 1.00 19.98 43 VAL B N 1
ATOM 766 C CA . VAL B 1 44 ? -5.830 -45.132 22.492 1.00 19.69 43 VAL B CA 1
ATOM 767 C C . VAL B 1 44 ? -5.405 -46.480 21.881 1.00 20.54 43 VAL B C 1
ATOM 768 O O . VAL B 1 44 ? -4.866 -46.525 20.781 1.00 21.78 43 VAL B O 1
ATOM 772 N N . GLY B 1 45 ? -5.663 -47.576 22.578 1.00 18.38 44 GLY B N 1
ATOM 773 C CA . GLY B 1 45 ? -5.277 -48.879 22.065 1.00 22.90 44 GLY B CA 1
ATOM 774 C C . GLY B 1 45 ? -3.881 -49.303 22.493 1.00 29.93 44 GLY B C 1
ATOM 775 O O . GLY B 1 45 ? -3.233 -50.101 21.813 1.00 26.01 44 GLY B O 1
ATOM 776 N N . GLU B 1 46 ? -3.411 -48.768 23.621 1.00 23.02 45 GLU B N 1
ATOM 777 C CA . GLU B 1 46 ? -2.164 -49.225 24.231 1.00 25.60 45 GLU B CA 1
ATOM 778 C C . GLU B 1 46 ? -2.455 -50.336 25.245 1.00 29.41 45 GLU B C 1
ATOM 779 O O . GLU B 1 46 ? -3.614 -50.600 25.575 1.00 26.47 45 GLU B O 1
ATOM 785 N N . ARG B 1 47 ? -1.407 -50.971 25.763 1.00 31.56 46 ARG B N 1
ATOM 786 C CA . ARG B 1 47 ? -1.593 -52.035 26.751 1.00 32.88 46 ARG B CA 1
ATOM 787 C C . ARG B 1 47 ? -0.412 -52.154 27.717 1.00 37.56 46 ARG B C 1
ATOM 788 O O . ARG B 1 47 ? 0.395 -51.229 27.855 1.00 38.68 46 ARG B O 1
ATOM 796 N N . GLY C 1 1 ? 15.363 -82.905 65.134 1.00 25.48 -1 GLY C N 1
ATOM 797 C CA . GLY C 1 1 ? 14.339 -83.892 64.862 1.00 27.59 -1 GLY C CA 1
ATOM 798 C C . GLY C 1 1 ? 13.293 -83.420 63.870 1.00 29.11 -1 GLY C C 1
ATOM 799 O O . GLY C 1 1 ? 13.470 -82.399 63.202 1.00 28.57 -1 GLY C O 1
ATOM 800 N N . MET C 1 2 ? 12.195 -84.163 63.787 1.00 29.99 1 MET C N 1
ATOM 801 C CA . MET C 1 2 ? 11.092 -83.852 62.876 1.00 27.70 1 MET C CA 1
ATOM 802 C C . MET C 1 2 ? 10.581 -82.406 62.969 1.00 32.56 1 MET C C 1
ATOM 803 O O . MET C 1 2 ? 10.451 -81.712 61.952 1.00 24.88 1 MET C O 1
ATOM 808 N N . ASP C 1 3 ? 10.290 -81.964 64.188 1.00 26.17 2 ASP C N 1
ATOM 809 C CA . ASP C 1 3 ? 9.758 -80.627 64.428 1.00 27.79 2 ASP C CA 1
ATOM 810 C C . ASP C 1 3 ? 10.714 -79.548 63.938 1.00 21.91 2 ASP C C 1
ATOM 811 O O . ASP C 1 3 ? 10.281 -78.543 63.379 1.00 20.95 2 ASP C O 1
ATOM 816 N N . ALA C 1 4 ? 12.007 -79.763 64.133 1.00 17.71 3 ALA C N 1
ATOM 817 C CA . ALA C 1 4 ? 12.998 -78.775 63.722 1.00 18.41 3 ALA C CA 1
ATOM 818 C C . ALA C 1 4 ? 13.053 -78.645 62.207 1.00 18.71 3 ALA C C 1
ATOM 819 O O . ALA C 1 4 ? 13.101 -77.524 61.684 1.00 18.53 3 ALA C O 1
ATOM 821 N N . ILE C 1 5 ? 13.080 -79.784 61.504 1.00 20.67 4 ILE C N 1
ATOM 822 C CA . ILE C 1 5 ? 13.148 -79.771 60.044 1.00 21.79 4 ILE C CA 1
ATOM 823 C C . ILE C 1 5 ? 11.847 -79.214 59.463 1.00 20.07 4 ILE C C 1
ATOM 824 O O . ILE C 1 5 ? 11.876 -78.466 58.488 1.00 19.07 4 ILE C O 1
ATOM 829 N N . LYS C 1 6 ? 10.711 -79.578 60.049 1.00 18.76 5 LYS C N 1
ATOM 830 C CA . LYS C 1 6 ? 9.421 -79.036 59.611 1.00 20.12 5 LYS C CA 1
ATOM 831 C C . LYS C 1 6 ? 9.394 -77.520 59.747 1.00 19.54 5 LYS C C 1
ATOM 832 O O . LYS C 1 6 ? 8.902 -76.819 58.854 1.00 21.59 5 LYS C O 1
ATOM 838 N N . LYS C 1 7 ? 9.912 -77.015 60.864 1.00 16.17 6 LYS C N 1
ATOM 839 C CA . LYS C 1 7 ? 10.032 -75.570 61.074 1.00 16.78 6 LYS C CA 1
ATOM 840 C C . LYS C 1 7 ? 10.956 -74.933 60.050 1.00 17.09 6 LYS C C 1
ATOM 841 O O . LYS C 1 7 ? 10.637 -73.876 59.503 1.00 15.76 6 LYS C O 1
ATOM 847 N N . LYS C 1 8 ? 12.097 -75.562 59.779 1.00 16.63 7 LYS C N 1
ATOM 848 C CA . LYS C 1 8 ? 13.020 -75.027 58.780 1.00 18.29 7 LYS C CA 1
ATOM 849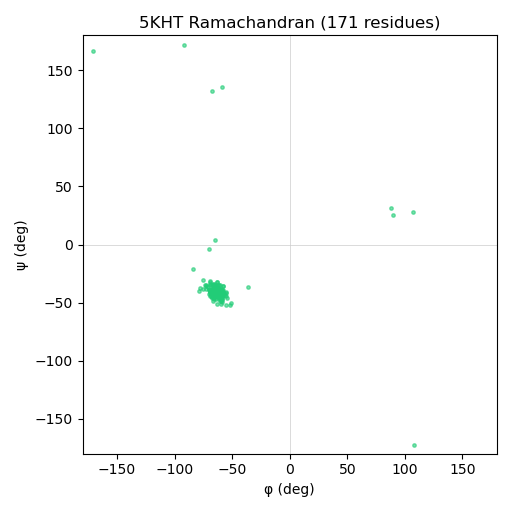 C C . LYS C 1 8 ? 12.380 -74.969 57.394 1.00 18.03 7 LYS C C 1
ATOM 850 O O . LYS C 1 8 ? 12.598 -74.017 56.640 1.00 16.55 7 LYS C O 1
ATOM 856 N N . MET C 1 9 ? 11.584 -75.978 57.056 1.00 15.45 8 MET C N 1
ATOM 857 C CA . MET C 1 9 ? 10.846 -75.943 55.797 1.00 18.25 8 MET C CA 1
ATOM 858 C C . MET C 1 9 ? 9.855 -74.773 55.752 1.00 20.05 8 MET C C 1
ATOM 859 O O . MET C 1 9 ? 9.749 -74.071 54.735 1.00 17.78 8 MET C O 1
ATOM 864 N N . GLN C 1 10 ? 9.138 -74.577 56.854 1.00 19.67 9 GLN C N 1
ATOM 865 C CA . GLN C 1 10 ? 8.243 -73.436 57.071 1.00 22.01 9 GLN C CA 1
ATOM 866 C C . GLN C 1 10 ? 8.961 -72.115 56.802 1.00 21.43 9 GLN C C 1
ATOM 867 O O . GLN C 1 10 ? 8.500 -71.266 56.025 1.00 21.29 9 GLN C O 1
ATOM 873 N N . MET C 1 11 ? 10.109 -71.945 57.436 1.00 19.59 10 MET C N 1
ATOM 874 C CA . MET C 1 11 ? 10.852 -70.703 57.295 1.00 19.67 10 MET C CA 1
ATOM 875 C C . MET C 1 11 ? 11.397 -70.489 55.883 1.00 16.04 1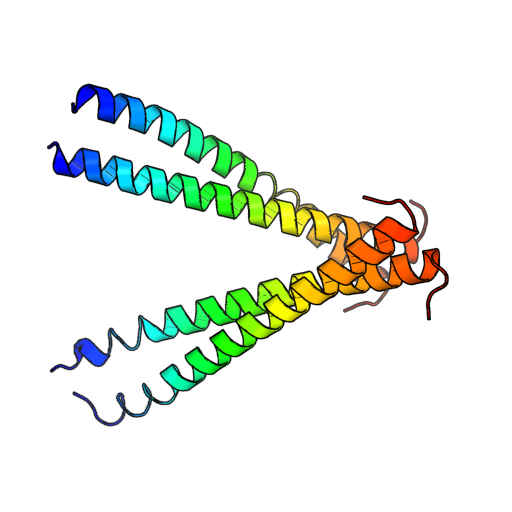0 MET C C 1
ATOM 876 O O . MET C 1 11 ? 11.447 -69.349 55.413 1.00 20.15 10 MET C O 1
ATOM 881 N N . LEU C 1 12 ? 11.780 -71.572 55.206 1.00 15.77 11 LEU C N 1
ATOM 882 C CA . LEU C 1 12 ? 12.181 -71.500 53.794 1.00 17.23 11 LEU C CA 1
ATOM 883 C C . LEU C 1 12 ? 11.033 -71.064 52.891 1.00 18.56 11 LEU C C 1
ATOM 884 O O . LEU C 1 12 ? 11.245 -70.270 51.963 1.00 18.19 11 LEU C O 1
ATOM 889 N N . LYS C 1 13 ? 9.826 -71.592 53.124 1.00 17.93 12 LYS C N 1
ATOM 890 C CA . LYS C 1 13 ? 8.666 -71.138 52.346 1.00 16.86 12 LYS C CA 1
ATOM 891 C C . LYS C 1 13 ? 8.439 -69.641 52.539 1.00 17.48 12 LYS C C 1
ATOM 892 O O . LYS C 1 13 ? 8.161 -68.920 51.573 1.00 17.10 12 LYS C O 1
ATOM 898 N N . LEU C 1 14 ? 8.575 -69.168 53.773 1.00 18.84 13 LEU C N 1
ATOM 899 C CA . LEU C 1 14 ? 8.383 -67.748 54.058 1.00 19.64 13 LEU C CA 1
ATOM 900 C C . LEU C 1 14 ? 9.474 -66.918 53.370 1.00 18.87 13 LEU C C 1
ATOM 901 O O . LEU C 1 14 ? 9.181 -65.888 52.757 1.00 19.49 13 LEU C O 1
ATOM 906 N N . ASP C 1 15 ? 10.713 -67.404 53.433 1.00 17.15 14 ASP C N 1
ATOM 907 C CA . ASP C 1 15 ? 11.842 -66.806 52.726 1.00 17.22 14 ASP C CA 1
ATOM 908 C C . ASP C 1 15 ? 11.598 -66.705 51.210 1.00 16.25 14 ASP C C 1
ATOM 909 O O . ASP C 1 15 ? 11.925 -65.691 50.593 1.00 20.10 14 ASP C O 1
ATOM 914 N N . LYS C 1 16 ? 11.054 -67.769 50.621 1.00 14.59 15 LYS C N 1
ATOM 915 C CA . LYS C 1 16 ? 10.751 -67.795 49.189 1.00 14.42 15 LYS C CA 1
ATOM 916 C C . LYS C 1 16 ? 9.653 -66.784 48.862 1.00 17.53 15 LYS C C 1
ATOM 917 O O . LYS C 1 16 ? 9.779 -66.020 47.899 1.00 16.33 15 LYS C O 1
ATOM 923 N N . GLU C 1 17 ? 8.591 -66.772 49.660 1.00 16.96 16 GLU C N 1
ATOM 924 C CA . GLU C 1 17 ? 7.473 -65.850 49.419 1.00 18.69 16 GLU C CA 1
ATOM 925 C C . GLU C 1 17 ? 7.950 -64.406 49.505 1.00 17.46 16 GLU C C 1
ATOM 926 O O . GLU C 1 17 ? 7.568 -63.560 48.675 1.00 18.16 16 GLU C O 1
ATOM 932 N N . ASN C 1 18 ? 8.800 -64.130 50.480 1.00 17.61 17 ASN C N 1
ATOM 933 C CA . ASN C 1 18 ? 9.358 -62.798 50.672 1.00 20.55 17 ASN C CA 1
ATOM 934 C C . ASN C 1 18 ? 10.270 -62.400 49.524 1.00 16.48 17 ASN C C 1
ATOM 935 O O . ASN C 1 18 ? 10.286 -61.240 49.108 1.00 17.13 17 ASN C O 1
ATOM 940 N N . ALA C 1 19 ? 11.055 -63.354 49.041 1.00 16.72 18 ALA C N 1
ATOM 941 C CA . ALA C 1 19 ? 11.950 -63.085 47.923 1.00 17.84 18 ALA C CA 1
ATOM 942 C C . ALA C 1 19 ? 11.145 -62.801 46.662 1.00 15.42 18 ALA C C 1
ATOM 943 O O . ALA C 1 19 ? 11.485 -61.911 45.878 1.00 16.57 18 ALA C O 1
ATOM 945 N N . LEU C 1 20 ? 10.085 -63.565 46.450 1.00 15.35 19 LEU C N 1
ATOM 946 C CA . LEU C 1 20 ? 9.226 -63.338 45.292 1.00 15.80 19 LEU C CA 1
ATOM 947 C C . LEU C 1 20 ? 8.525 -61.971 45.392 1.00 20.10 19 LEU C C 1
ATOM 948 O O . LEU C 1 20 ? 8.423 -61.242 44.402 1.00 15.27 19 LEU C O 1
ATOM 953 N N . ASP C 1 21 ? 8.067 -61.603 46.584 1.00 19.01 20 ASP C N 1
ATOM 954 C CA . ASP C 1 21 ? 7.445 -60.286 46.751 1.00 19.72 20 ASP C CA 1
ATOM 955 C C . ASP C 1 21 ? 8.442 -59.177 46.430 1.00 19.57 20 ASP C C 1
ATOM 956 O O . ASP C 1 21 ? 8.113 -58.190 45.755 1.00 17.68 20 ASP C O 1
ATOM 961 N N . ARG C 1 22 ? 9.667 -59.366 46.906 1.00 17.14 21 ARG C N 1
ATOM 962 C CA . ARG C 1 22 ? 10.759 -58.432 46.684 1.00 14.88 21 ARG C CA 1
ATOM 963 C C . ARG C 1 22 ? 11.036 -58.289 45.183 1.00 13.42 21 ARG C C 1
ATOM 964 O O . ARG C 1 22 ? 11.213 -57.172 44.675 1.00 16.81 21 ARG C O 1
ATOM 972 N N . ALA C 1 23 ? 11.066 -59.416 44.475 1.00 12.18 22 ALA C N 1
ATOM 973 C CA . ALA C 1 23 ? 11.281 -59.394 43.026 1.00 13.55 22 ALA C CA 1
ATOM 974 C C . ALA C 1 23 ? 10.148 -58.677 42.318 1.00 18.72 22 ALA C C 1
ATOM 975 O O . ALA C 1 23 ? 10.394 -57.835 41.465 1.00 15.74 22 ALA C O 1
ATOM 977 N N . GLU C 1 24 ? 8.913 -59.008 42.675 1.00 13.26 23 GLU C N 1
ATOM 978 C CA . GLU C 1 24 ? 7.748 -58.347 42.085 1.00 14.41 23 GLU C CA 1
ATOM 979 C C . GLU C 1 24 ? 7.720 -56.842 42.342 1.00 13.49 23 GLU C C 1
ATOM 980 O O . GLU C 1 24 ? 7.344 -56.064 41.454 1.00 19.01 23 GLU C O 1
ATOM 986 N N . GLN C 1 25 ? 8.125 -56.423 43.537 1.00 13.09 24 GLN C N 1
ATOM 987 C CA . GLN C 1 25 ? 8.149 -54.998 43.851 1.00 11.72 24 GLN C CA 1
ATOM 988 C C . GLN C 1 25 ? 9.179 -54.281 42.999 1.00 19.04 24 GLN C C 1
ATOM 989 O O . GLN C 1 25 ? 8.905 -53.206 42.449 1.00 14.10 24 GLN C O 1
ATOM 995 N N . ALA C 1 26 ? 10.361 -54.883 42.894 1.00 14.87 25 ALA C N 1
ATOM 996 C CA . ALA C 1 26 ? 11.443 -54.302 42.105 1.00 19.61 25 ALA C CA 1
ATOM 997 C C . ALA C 1 26 ? 11.082 -54.218 40.626 1.00 17.23 25 ALA C C 1
ATOM 998 O O . ALA C 1 26 ? 11.444 -53.257 39.957 1.00 16.63 25 ALA C O 1
ATOM 1000 N N . GLU C 1 27 ? 10.404 -55.233 40.114 1.00 15.54 26 GLU C N 1
ATOM 1001 C CA . GLU C 1 27 ? 10.002 -55.241 38.710 1.00 14.46 26 GLU C CA 1
ATOM 1002 C C . GLU C 1 27 ? 8.922 -54.193 38.455 1.00 16.06 26 GLU C C 1
ATOM 1003 O O . GLU C 1 27 ? 8.898 -53.554 37.391 1.00 16.16 26 GLU C O 1
ATOM 1009 N N . ALA C 1 28 ? 8.045 -53.992 39.433 1.00 16.79 27 ALA C N 1
ATOM 1010 C CA . ALA C 1 28 ? 7.030 -52.939 39.337 1.00 13.59 27 ALA C CA 1
ATOM 1011 C C . ALA C 1 28 ? 7.669 -51.547 39.347 1.00 17.97 27 ALA C C 1
ATOM 1012 O O . ALA C 1 28 ? 7.337 -50.693 38.524 1.00 15.55 27 ALA C O 1
ATOM 1014 N N . ASP C 1 29 ? 8.598 -51.318 40.270 1.00 14.26 28 ASP C N 1
ATOM 1015 C CA . ASP C 1 29 ? 9.337 -50.058 40.297 1.00 15.00 28 ASP C CA 1
ATOM 1016 C C . ASP C 1 29 ? 10.017 -49.793 38.953 1.00 17.78 28 ASP C C 1
ATOM 1017 O O . ASP C 1 29 ? 10.027 -48.658 38.474 1.00 17.97 28 ASP C O 1
ATOM 1022 N N . ASN C 1 30 ? 10.598 -50.850 38.381 1.00 15.21 29 ASN C N 1
ATOM 1023 C CA . ASN C 1 30 ? 11.286 -50.825 37.078 1.00 15.22 29 ASN C CA 1
ATOM 1024 C C . ASN C 1 30 ? 10.368 -50.347 35.957 1.00 12.80 29 ASN C C 1
ATOM 1025 O O . ASN C 1 30 ? 10.768 -49.545 35.106 1.00 13.94 29 ASN C O 1
ATOM 1030 N N . TYR C 1 31 ? 9.146 -50.864 35.954 1.00 15.27 30 TYR C N 1
ATOM 1031 C CA . TYR C 1 31 ? 8.142 -50.452 34.966 1.00 12.70 30 TYR C CA 1
ATOM 1032 C C . TYR C 1 31 ? 7.960 -48.925 35.000 1.00 15.02 30 TYR C C 1
ATOM 1033 O O . TYR C 1 31 ? 8.034 -48.242 33.971 1.00 16.83 30 TYR C O 1
ATOM 1042 N N . HIS C 1 32 ? 7.720 -48.390 36.193 1.00 14.43 31 HIS C N 1
ATOM 1043 C CA . HIS C 1 32 ? 7.554 -46.956 36.375 1.00 12.56 31 HIS C CA 1
ATOM 1044 C C . HIS C 1 32 ? 8.795 -46.145 35.994 1.00 15.65 31 HIS C C 1
ATOM 1045 O O . HIS C 1 32 ? 8.683 -45.103 35.354 1.00 17.31 31 HIS C O 1
ATOM 1052 N N . LEU C 1 33 ? 9.973 -46.630 36.388 1.00 15.67 32 LEU C N 1
ATOM 1053 C CA . LEU C 1 33 ? 11.231 -45.946 36.094 1.00 13.31 32 LEU C CA 1
ATOM 1054 C C . LEU C 1 33 ? 11.505 -45.902 34.598 1.00 13.98 32 LEU C C 1
ATOM 1055 O O . LEU C 1 33 ? 12.069 -44.918 34.107 1.00 14.06 32 LEU C O 1
ATOM 1060 N N . GLU C 1 34 ? 11.121 -46.951 33.874 1.00 14.10 33 GLU C N 1
ATOM 1061 C CA . GLU C 1 34 ? 11.277 -46.939 32.416 1.00 17.28 33 GLU C CA 1
ATOM 1062 C C . GLU C 1 34 ? 10.450 -45.808 31.821 1.00 14.89 33 GLU C C 1
ATOM 1063 O O . GLU C 1 34 ? 10.914 -45.092 30.920 1.00 15.56 33 GLU C O 1
ATOM 1069 N N . ASN C 1 35 ? 9.232 -45.640 32.333 1.00 15.03 34 ASN C N 1
ATOM 1070 C CA . ASN C 1 35 ? 8.360 -44.558 31.895 1.00 13.14 34 ASN C CA 1
ATOM 1071 C C . ASN C 1 35 ? 8.958 -43.187 32.186 1.00 13.59 34 ASN C C 1
ATOM 1072 O O . ASN C 1 35 ? 8.923 -42.284 31.362 1.00 16.84 34 ASN C O 1
ATOM 1077 N N . GLU C 1 36 ? 9.494 -43.049 33.385 1.00 13.70 35 GLU C N 1
ATOM 1078 C CA . GLU C 1 36 ? 10.096 -41.790 33.804 1.00 14.33 35 GLU C CA 1
ATOM 1079 C C . GLU C 1 36 ? 11.336 -41.433 32.982 1.00 14.91 35 GLU C C 1
ATOM 1080 O O . GLU C 1 36 ? 11.487 -40.286 32.542 1.00 14.88 35 GLU C O 1
ATOM 1086 N N . VAL C 1 37 ? 12.200 -42.412 32.730 1.00 13.00 36 VAL C N 1
ATOM 1087 C CA . VAL C 1 37 ? 13.337 -42.171 31.852 1.00 16.94 36 VAL C CA 1
ATOM 1088 C C . VAL C 1 37 ? 12.879 -41.770 30.453 1.00 14.56 36 VAL C C 1
ATOM 1089 O O . VAL C 1 37 ? 13.411 -40.808 29.881 1.00 14.25 36 VAL C O 1
ATOM 1093 N N . ALA C 1 38 ? 11.866 -42.454 29.922 1.00 13.68 37 ALA C N 1
ATOM 1094 C CA . ALA C 1 38 ? 11.335 -42.087 28.597 1.00 12.85 37 ALA C CA 1
ATOM 1095 C C . ALA C 1 38 ? 10.802 -40.659 28.593 1.00 14.05 37 ALA C C 1
ATOM 1096 O O . ALA C 1 38 ? 11.031 -39.900 27.645 1.00 15.45 37 ALA C O 1
ATOM 1098 N N . ARG C 1 39 ? 10.081 -40.280 29.639 1.00 15.78 38 ARG C N 1
ATOM 1099 C CA . ARG C 1 39 ? 9.530 -38.928 29.719 1.00 16.18 38 ARG C CA 1
ATOM 1100 C C . ARG C 1 39 ? 10.633 -37.878 29.665 1.00 13.58 38 ARG C C 1
ATOM 1101 O O . ARG C 1 39 ? 10.548 -36.893 28.910 1.00 15.17 38 ARG C O 1
ATOM 1109 N N . LEU C 1 40 ? 11.685 -38.104 30.432 1.00 13.12 39 LEU C N 1
ATOM 1110 C CA . LEU C 1 40 ? 12.756 -37.117 30.557 1.00 13.87 39 LEU C CA 1
ATOM 1111 C C . LEU C 1 40 ? 13.600 -37.098 29.291 1.00 15.83 39 LEU C C 1
ATOM 1112 O O . LEU C 1 40 ? 14.072 -36.036 28.875 1.00 17.10 39 LEU C O 1
ATOM 1117 N N . LYS C 1 41 ? 13.776 -38.262 28.666 1.00 13.95 40 LYS C N 1
ATOM 1118 C CA . LYS C 1 41 ? 14.439 -38.310 27.355 1.00 15.38 40 LYS C CA 1
ATOM 1119 C C . LYS C 1 41 ? 13.760 -37.465 26.299 1.00 17.11 40 LYS C C 1
ATOM 1120 O O . LYS C 1 41 ? 14.431 -36.826 25.486 1.00 22.64 40 LYS C O 1
ATOM 1126 N N . LYS C 1 42 ? 12.430 -37.456 26.305 1.00 19.92 41 LYS C N 1
ATOM 1127 C CA . LYS C 1 42 ? 11.658 -36.664 25.340 1.00 20.47 41 LYS C CA 1
ATOM 1128 C C . LYS C 1 42 ? 11.842 -35.144 25.579 1.00 22.30 41 LYS C C 1
ATOM 1129 O O . LYS C 1 42 ? 11.878 -34.349 24.624 1.00 23.28 41 LYS C O 1
ATOM 1135 N N . LEU C 1 43 ? 11.973 -34.753 26.846 1.00 19.80 42 LEU C N 1
ATOM 1136 C CA . LEU C 1 43 ? 12.205 -33.351 27.223 1.00 18.15 42 LEU C CA 1
ATOM 1137 C C . LEU C 1 43 ? 13.596 -32.866 26.829 1.00 28.12 42 LEU C C 1
ATOM 1138 O O . LEU C 1 43 ? 13.771 -31.717 26.406 1.00 30.37 42 LEU C O 1
ATOM 1143 N N . VAL C 1 44 ? 14.589 -33.730 26.990 1.00 23.00 43 VAL C N 1
ATOM 1144 C CA . VAL C 1 44 ? 15.965 -33.375 26.653 1.00 23.64 43 VAL C CA 1
ATOM 1145 C C . VAL C 1 44 ? 16.158 -33.446 25.138 1.00 26.25 43 VAL C C 1
ATOM 1146 O O . VAL C 1 44 ? 16.857 -32.617 24.547 1.00 27.51 43 VAL C O 1
ATOM 1150 N N . GLY C 1 45 ? 15.520 -34.426 24.509 1.00 24.97 44 GLY C N 1
ATOM 1151 C CA . GLY C 1 45 ? 15.633 -34.590 23.073 1.00 30.20 44 GLY C CA 1
ATOM 1152 C C . GLY C 1 45 ? 16.459 -35.786 22.639 1.00 44.03 44 GLY C C 1
ATOM 1153 O O . GLY C 1 45 ? 16.888 -36.607 23.465 1.00 39.36 44 GLY C O 1
ATOM 1154 N N . GLU C 1 46 ? 16.694 -35.863 21.330 1.00 46.29 45 GLU C N 1
ATOM 1155 C CA . GLU C 1 46 ? 17.281 -37.044 20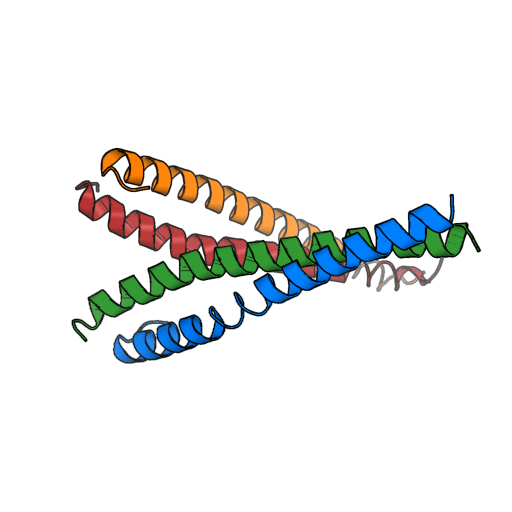.701 1.00 47.52 45 GLU C CA 1
ATOM 1156 C C . GLU C 1 46 ? 18.735 -37.307 21.087 1.00 54.79 45 GLU C C 1
ATOM 1157 O O . GLU C 1 46 ? 19.577 -36.403 21.037 1.00 51.46 45 GLU C O 1
ATOM 1163 N N . ARG C 1 47 ? 19.002 -38.563 21.445 1.00 56.41 46 ARG C N 1
ATOM 1164 C CA . ARG C 1 47 ? 20.350 -39.087 21.658 1.00 59.34 46 ARG C CA 1
ATOM 1165 C C . ARG C 1 47 ? 20.251 -40.578 21.996 1.00 57.56 46 ARG C C 1
ATOM 1166 O O . ARG C 1 47 ? 21.251 -41.245 22.276 1.00 59.69 46 ARG C O 1
ATOM 1174 N N . GLY D 1 1 ? 0.651 -56.772 82.939 1.00 62.46 -1 GLY D N 1
ATOM 1175 C CA . GLY D 1 1 ? 0.909 -56.260 84.272 1.00 53.27 -1 GLY D CA 1
ATOM 1176 C C . GLY D 1 1 ? 2.389 -56.073 84.555 1.00 52.47 -1 GLY D C 1
ATOM 1177 O O . GLY D 1 1 ? 2.905 -56.611 85.542 1.00 49.12 -1 GLY D O 1
ATOM 1178 N N . MET D 1 2 ? 3.068 -55.300 83.702 1.00 47.19 1 MET D N 1
ATOM 1179 C CA . MET D 1 2 ? 4.511 -55.088 83.849 1.00 36.98 1 MET D CA 1
AT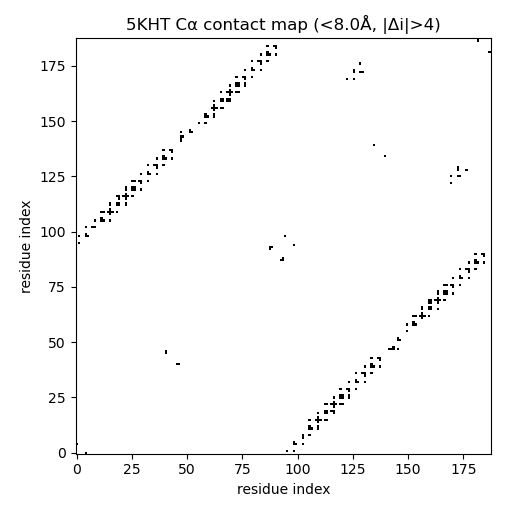OM 1180 C C . MET D 1 2 ? 5.106 -54.015 82.937 1.00 41.31 1 MET D C 1
ATOM 1181 O O . MET D 1 2 ? 4.487 -53.577 81.959 1.00 30.34 1 MET D O 1
ATOM 1186 N N . ASP D 1 3 ? 6.340 -53.627 83.249 1.00 30.71 2 ASP D N 1
ATOM 1187 C CA . ASP D 1 3 ? 7.097 -52.677 82.434 1.00 32.20 2 ASP D CA 1
ATOM 1188 C C . ASP D 1 3 ? 7.427 -53.201 81.019 1.00 39.35 2 ASP D C 1
ATOM 1189 O O . ASP D 1 3 ? 8.099 -52.518 80.253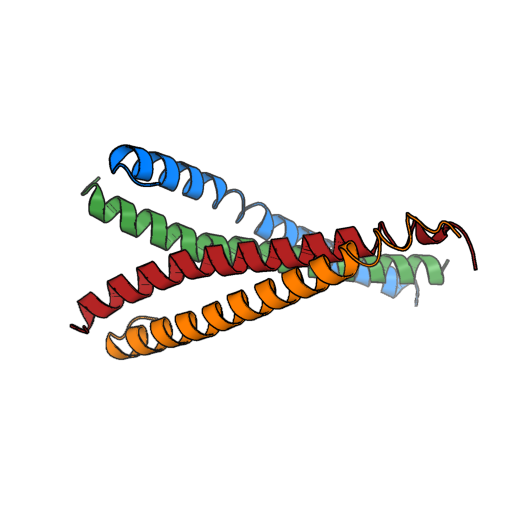 1.00 31.80 2 ASP D O 1
ATOM 1194 N N . ALA D 1 4 ? 6.947 -54.392 80.660 1.00 46.88 3 ALA D N 1
ATOM 1195 C CA . ALA D 1 4 ? 7.114 -54.891 79.286 1.00 41.10 3 ALA D CA 1
ATOM 1196 C C . ALA D 1 4 ? 6.268 -54.106 78.284 1.00 42.88 3 ALA D C 1
ATOM 1197 O O . ALA D 1 4 ? 6.314 -54.362 77.078 1.00 40.52 3 ALA D O 1
ATOM 1199 N N . ILE D 1 5 ? 5.471 -53.179 78.810 1.00 33.70 4 ILE D N 1
ATOM 1200 C CA . ILE D 1 5 ? 4.939 -52.043 78.068 1.00 34.03 4 ILE D CA 1
ATOM 1201 C C . ILE D 1 5 ? 5.991 -51.539 77.078 1.00 27.51 4 ILE D C 1
ATOM 1202 O O . ILE D 1 5 ? 5.683 -51.124 75.946 1.00 25.34 4 ILE D O 1
ATOM 1207 N N . LYS D 1 6 ? 7.246 -51.583 77.507 1.00 30.02 5 LYS D N 1
ATOM 1208 C CA . LYS D 1 6 ? 8.354 -51.178 76.659 1.00 26.35 5 LYS D CA 1
ATOM 1209 C C . LYS D 1 6 ? 8.460 -52.011 75.384 1.00 33.31 5 LYS D C 1
ATOM 1210 O O . LYS D 1 6 ? 8.830 -51.482 74.335 1.00 31.39 5 LYS D O 1
ATOM 1216 N N . LYS D 1 7 ? 8.133 -53.301 75.465 1.00 31.33 6 LYS D N 1
ATOM 1217 C CA A LYS D 1 7 ? 8.212 -54.078 74.250 0.41 35.09 6 LYS D CA 1
ATOM 1218 C CA B LYS D 1 7 ? 8.115 -54.229 74.315 0.59 35.19 6 LYS D CA 1
ATOM 1219 C C . LYS D 1 7 ? 6.983 -53.887 73.365 1.00 32.11 6 LYS D C 1
ATOM 1220 O O . LYS D 1 7 ? 7.066 -54.096 72.149 1.00 34.39 6 LYS D O 1
ATOM 1231 N N . LYS D 1 8 ? 5.876 -53.436 73.946 1.00 28.12 7 LYS D N 1
ATOM 1232 C CA . LYS D 1 8 ? 4.718 -53.085 73.133 1.00 24.46 7 LYS D CA 1
ATOM 1233 C C . LYS D 1 8 ? 5.066 -51.827 72.346 1.00 27.16 7 LYS D C 1
ATOM 1234 O O . LYS D 1 8 ? 4.744 -51.725 71.170 1.00 22.70 7 LYS D O 1
ATOM 1240 N N . MET D 1 9 ? 5.754 -50.886 72.990 1.00 23.82 8 MET D N 1
ATOM 1241 C CA . MET D 1 9 ? 6.198 -49.663 72.326 1.00 23.55 8 MET D CA 1
ATOM 1242 C C . MET D 1 9 ? 7.032 -49.968 71.080 1.00 25.61 8 MET D C 1
ATOM 1243 O O . MET D 1 9 ? 6.883 -49.324 70.047 1.00 21.44 8 MET D O 1
ATOM 1248 N N . GLN D 1 10 ? 7.897 -50.969 71.186 1.00 28.16 9 GLN D N 1
ATOM 1249 C CA A GLN D 1 10 ? 8.701 -51.439 70.057 0.52 26.11 9 GLN D CA 1
ATOM 1250 C CA B GLN D 1 10 ? 8.683 -51.410 70.041 0.48 26.11 9 GLN D CA 1
ATOM 1251 C C . GLN D 1 10 ? 7.821 -51.970 68.926 1.00 25.91 9 GLN D C 1
ATOM 1252 O O . GLN D 1 10 ? 8.008 -51.625 67.759 1.00 25.91 9 GLN D O 1
ATOM 1263 N N . MET D 1 11 ? 6.883 -52.836 69.285 1.00 23.02 10 MET D N 1
ATOM 1264 C CA . MET D 1 11 ? 6.015 -53.451 68.298 1.00 24.69 10 MET D CA 1
ATOM 1265 C C . MET D 1 11 ? 5.200 -52.386 67.575 1.00 21.91 10 MET D C 1
ATOM 1266 O O . MET D 1 11 ? 5.065 -52.424 66.350 1.00 23.61 10 MET D O 1
ATOM 1271 N N . LEU D 1 12 ? 4.678 -51.425 68.332 1.00 21.57 11 LEU D N 1
ATOM 1272 C CA . LEU D 1 12 ? 3.879 -50.343 67.736 1.00 19.42 11 LEU D CA 1
ATOM 1273 C C . LEU D 1 12 ? 4.689 -49.438 66.818 1.00 21.25 11 LEU D C 1
ATOM 1274 O O . LEU D 1 12 ? 4.204 -49.027 65.761 1.00 19.51 11 LEU D O 1
ATOM 1279 N N . LYS D 1 13 ? 5.914 -49.110 67.208 1.00 19.28 12 LYS D N 1
ATOM 1280 C CA . LYS D 1 13 ? 6.766 -48.253 66.385 1.00 21.49 12 LYS D CA 1
ATOM 1281 C C . LYS D 1 13 ? 7.010 -48.892 65.017 1.00 19.70 12 LYS D C 1
ATOM 1282 O O . LYS D 1 13 ? 6.920 -48.223 63.978 1.00 22.31 12 LYS D O 1
ATOM 1288 N N . LEU D 1 14 ? 7.307 -50.187 65.025 1.00 21.78 13 LEU D N 1
ATOM 1289 C CA . LEU D 1 14 ? 7.568 -50.927 63.797 1.00 17.50 13 LEU D CA 1
ATOM 1290 C C . LEU D 1 14 ? 6.312 -50.961 62.926 1.00 19.71 13 LEU D C 1
ATOM 1291 O O . LEU D 1 14 ? 6.395 -50.794 61.713 1.00 21.07 13 LEU D O 1
ATOM 1296 N N . ASP D 1 15 ? 5.147 -51.144 63.551 1.00 18.41 14 ASP D N 1
ATOM 1297 C CA . ASP D 1 15 ? 3.877 -51.125 62.823 1.00 16.68 14 ASP D CA 1
ATOM 1298 C C . ASP D 1 15 ? 3.666 -49.776 62.151 1.00 18.25 14 ASP D C 1
ATOM 1299 O O . ASP D 1 15 ? 3.209 -49.702 61.014 1.00 19.25 14 ASP D O 1
ATOM 1304 N N . LYS D 1 16 ? 3.991 -48.704 62.868 1.00 18.98 15 LYS D N 1
ATOM 1305 C CA . LYS D 1 16 ? 3.841 -47.353 62.353 1.00 19.09 15 LYS D CA 1
ATOM 1306 C C . LYS D 1 16 ? 4.737 -47.141 61.145 1.00 18.67 15 LYS D C 1
ATOM 1307 O O . LYS D 1 16 ? 4.283 -46.696 60.084 1.00 19.71 15 LYS D O 1
ATOM 1313 N N . GLU D 1 17 ? 6.010 -47.486 61.310 1.00 21.57 16 GLU D N 1
ATOM 1314 C CA . GLU D 1 17 ? 7.004 -47.328 60.256 1.00 20.29 16 GLU D CA 1
ATOM 1315 C C . GLU D 1 17 ? 6.640 -48.106 59.000 1.00 20.07 16 GLU D C 1
ATOM 1316 O O . GLU D 1 17 ? 6.847 -47.619 57.889 1.00 19.52 16 GLU D O 1
ATOM 1322 N N . ASN D 1 18 ? 6.104 -49.309 59.177 1.00 20.32 17 ASN D N 1
ATOM 1323 C CA . ASN D 1 18 ? 5.690 -50.129 58.046 1.00 19.18 17 ASN D CA 1
ATOM 1324 C C . ASN D 1 18 ? 4.567 -49.457 57.265 1.00 19.97 17 ASN D C 1
ATOM 1325 O O . ASN D 1 18 ? 4.549 -49.492 56.029 1.00 22.90 17 ASN D O 1
ATOM 1330 N N . ALA D 1 19 ? 3.640 -48.830 57.985 1.00 20.60 18 ALA D N 1
ATOM 1331 C CA . ALA D 1 19 ? 2.514 -48.155 57.346 1.00 18.14 18 ALA D CA 1
ATOM 1332 C C . ALA D 1 19 ? 3.003 -46.916 56.604 1.00 19.33 18 ALA D C 1
ATOM 1333 O O . ALA D 1 19 ? 2.555 -46.616 55.485 1.00 15.93 18 ALA D O 1
ATOM 1335 N N . LEU D 1 20 ? 3.925 -46.183 57.221 1.00 16.01 19 LEU D N 1
ATOM 1336 C CA . LEU D 1 20 ? 4.531 -45.044 56.544 1.00 15.65 19 LEU D CA 1
ATOM 1337 C C . LEU D 1 20 ? 5.289 -45.474 55.282 1.00 17.00 19 LEU D C 1
ATOM 1338 O O . LEU D 1 20 ? 5.234 -44.790 54.257 1.00 21.43 19 LEU D O 1
ATOM 1343 N N . ASP D 1 21 ? 5.962 -46.620 55.338 1.00 16.59 20 ASP D N 1
ATOM 1344 C CA . ASP D 1 21 ? 6.669 -47.141 54.172 1.00 21.46 20 ASP D CA 1
ATOM 1345 C C . ASP D 1 21 ? 5.690 -47.465 53.052 1.00 21.02 20 ASP D C 1
ATOM 1346 O O . ASP D 1 21 ? 5.954 -47.160 51.886 1.00 18.26 20 ASP D O 1
ATOM 1351 N N . ARG D 1 22 ? 4.565 -48.083 53.410 1.00 19.48 21 ARG D N 1
ATOM 1352 C CA . ARG D 1 22 ? 3.495 -48.380 52.453 1.00 15.70 21 ARG D CA 1
ATOM 1353 C C . ARG D 1 22 ? 2.970 -47.112 51.802 1.00 19.96 21 ARG D C 1
ATOM 1354 O O . ARG D 1 22 ? 2.785 -47.049 50.587 1.00 18.68 21 ARG D O 1
ATOM 1362 N N . ALA D 1 23 ? 2.701 -46.094 52.611 1.00 21.05 22 ALA D N 1
ATOM 1363 C CA . ALA D 1 23 ? 2.205 -44.829 52.076 1.00 14.15 22 ALA D CA 1
ATOM 1364 C C . ALA D 1 23 ? 3.193 -44.207 51.096 1.00 22.63 22 ALA D C 1
ATOM 1365 O O . ALA D 1 23 ? 2.820 -43.796 49.994 1.00 21.74 22 ALA D O 1
ATOM 1367 N N . GLU D 1 24 ? 4.465 -44.159 51.477 1.00 20.62 23 GLU D N 1
ATOM 1368 C CA . GLU D 1 24 ? 5.474 -43.563 50.607 1.00 19.63 23 GLU D CA 1
ATOM 1369 C C . GLU D 1 24 ? 5.617 -44.318 49.287 1.00 22.15 23 GLU D C 1
ATOM 1370 O O . GLU D 1 24 ? 5.850 -43.703 48.240 1.00 20.69 23 GLU D O 1
ATOM 1376 N N . GLN D 1 25 ? 5.455 -45.638 49.334 1.00 17.10 24 GLN D N 1
ATOM 1377 C CA . GLN D 1 25 ? 5.593 -46.468 48.133 1.00 16.18 24 GLN D CA 1
ATOM 1378 C C . GLN D 1 25 ? 4.468 -46.148 47.171 1.00 22.52 24 GLN D C 1
ATOM 1379 O O . GLN D 1 25 ? 4.688 -45.928 45.979 1.00 20.18 24 GLN D O 1
ATOM 1385 N N . ALA D 1 26 ? 3.253 -46.130 47.707 1.00 22.14 25 ALA D N 1
ATOM 1386 C CA . ALA D 1 26 ? 2.068 -45.842 46.910 1.00 18.18 25 ALA D CA 1
ATOM 1387 C C . ALA D 1 26 ? 2.101 -44.410 46.371 1.00 19.91 25 ALA D C 1
ATOM 1388 O O . ALA D 1 26 ? 1.692 -44.160 45.241 1.00 18.69 25 ALA D O 1
ATOM 1390 N N . GLU D 1 27 ? 2.598 -43.460 47.154 1.00 16.70 26 GLU D N 1
ATOM 1391 C CA . GLU D 1 27 ? 2.633 -42.082 46.671 1.00 20.15 26 GLU D CA 1
ATOM 1392 C C . GLU D 1 27 ? 3.655 -41.935 45.543 1.00 18.86 26 GLU D C 1
ATOM 1393 O O . GLU D 1 27 ? 3.469 -41.119 44.629 1.00 17.60 26 GLU D O 1
ATOM 1399 N N . ALA D 1 28 ? 4.724 -42.729 45.617 1.00 18.91 27 ALA D N 1
ATOM 1400 C CA . ALA D 1 28 ? 5.752 -42.731 44.577 1.00 21.19 27 ALA D CA 1
ATOM 1401 C C . ALA D 1 28 ? 5.185 -43.302 43.286 1.00 19.78 27 ALA D C 1
ATOM 1402 O O . ALA D 1 28 ? 5.390 -42.746 42.200 1.00 16.98 27 ALA D O 1
ATOM 1404 N N . ASP D 1 29 ? 4.471 -44.415 43.411 1.00 17.58 28 ASP D N 1
ATOM 1405 C CA . ASP D 1 29 ? 3.778 -45.015 42.288 1.00 18.70 28 ASP D CA 1
ATOM 1406 C C . ASP D 1 29 ? 2.801 -44.019 41.681 1.00 17.72 28 ASP D C 1
ATOM 1407 O O . ASP D 1 29 ? 2.679 -43.927 40.459 1.00 17.05 28 ASP D O 1
ATOM 1412 N N . ASN D 1 30 ? 2.113 -43.268 42.533 1.00 16.15 29 ASN D N 1
ATOM 1413 C CA . ASN D 1 30 ? 1.091 -42.347 42.061 1.00 16.32 29 ASN D CA 1
ATOM 1414 C C . ASN D 1 30 ? 1.658 -41.220 41.186 1.00 19.04 29 ASN D C 1
ATOM 1415 O O . ASN D 1 30 ? 1.016 -40.789 40.222 1.00 18.14 29 ASN D O 1
ATOM 1420 N N . TYR D 1 31 ? 2.861 -40.754 41.518 1.00 17.27 30 TYR D N 1
ATOM 1421 C CA . TYR D 1 31 ? 3.531 -39.720 40.730 1.00 16.89 30 TYR D CA 1
ATOM 1422 C C . TYR D 1 31 ? 3.728 -40.241 39.322 1.00 14.40 30 TYR D C 1
ATOM 1423 O O . TYR D 1 31 ? 3.456 -39.548 38.345 1.00 17.41 30 TYR D O 1
ATOM 1432 N N . HIS D 1 32 ? 4.165 -41.487 39.221 1.00 15.38 31 HIS D N 1
ATOM 1433 C CA . HIS D 1 32 ? 4.448 -42.068 37.917 1.00 16.39 31 HIS D CA 1
ATOM 1434 C C . HIS D 1 32 ? 3.167 -42.332 37.136 1.00 16.48 31 HIS D C 1
ATOM 1435 O O . HIS D 1 32 ? 3.131 -42.174 35.908 1.00 17.10 31 HIS D O 1
ATOM 1442 N N . LEU D 1 33 ? 2.114 -42.739 37.833 1.00 14.47 32 LEU D N 1
ATOM 1443 C CA . LEU D 1 33 ? 0.828 -42.944 37.172 1.00 18.39 32 LEU D CA 1
ATOM 1444 C C . LEU D 1 33 ? 0.261 -41.622 36.675 1.00 15.79 32 LEU D C 1
ATOM 1445 O O . LEU D 1 33 ? -0.302 -41.560 35.583 1.00 17.68 32 LEU D O 1
ATOM 1450 N N . GLU D 1 34 ? 0.441 -40.557 37.449 1.00 15.63 33 GLU D N 1
ATOM 1451 C CA . GLU D 1 34 ? -0.065 -39.236 37.065 1.00 15.55 33 GLU D CA 1
ATOM 1452 C C . GLU D 1 34 ? 0.602 -38.707 35.792 1.00 18.82 33 GLU D C 1
ATOM 1453 O O . GLU D 1 34 ? -0.065 -38.124 34.932 1.00 17.04 33 GLU D O 1
ATOM 1459 N N . ASN D 1 35 ? 1.898 -38.956 35.637 1.00 16.75 34 ASN D N 1
ATOM 1460 C CA . ASN D 1 35 ? 2.583 -38.601 34.391 1.00 15.47 34 ASN D CA 1
ATOM 1461 C C . ASN D 1 35 ? 2.039 -39.381 33.210 1.00 15.75 34 ASN D C 1
ATOM 1462 O O . ASN D 1 35 ? 1.922 -38.833 32.095 1.00 16.97 34 ASN D O 1
ATOM 1467 N N . GLU D 1 36 ? 1.720 -40.649 33.440 1.00 16.64 35 GLU D N 1
ATOM 1468 C CA . GLU D 1 36 ? 1.117 -41.475 32.400 1.00 18.64 35 GLU D CA 1
ATOM 1469 C C . GLU D 1 36 ? -0.260 -40.965 32.040 1.00 14.86 35 GLU D C 1
ATOM 1470 O O . GLU D 1 36 ? -0.594 -40.873 30.856 1.00 16.86 35 GLU D O 1
ATOM 1476 N N . VAL D 1 37 ? -1.056 -40.611 33.041 1.00 14.90 36 VAL D N 1
ATOM 1477 C CA . VAL D 1 37 ? -2.346 -39.993 32.755 1.00 15.66 36 VAL D CA 1
ATOM 1478 C C . VAL D 1 37 ? -2.192 -38.741 31.880 1.00 16.94 36 VAL D C 1
ATOM 1479 O O . VAL D 1 37 ? -2.937 -38.556 30.917 1.00 19.05 36 VAL D O 1
ATOM 1483 N N . ALA D 1 38 ? -1.225 -37.885 32.196 1.00 17.29 37 ALA D N 1
ATOM 1484 C CA . ALA D 1 38 ? -1.049 -36.667 31.412 1.00 21.02 37 ALA D CA 1
ATOM 1485 C C . ALA D 1 38 ? -0.653 -37.003 29.978 1.00 20.88 37 ALA D C 1
ATOM 1486 O O . ALA D 1 38 ? -1.159 -36.386 29.032 1.00 19.04 37 ALA D O 1
ATOM 1488 N N . ARG D 1 39 ? 0.215 -38.001 29.810 1.00 15.85 38 ARG D N 1
ATOM 1489 C CA . ARG D 1 39 ? 0.699 -38.362 28.478 1.00 15.27 38 ARG D CA 1
ATOM 1490 C C . ARG D 1 39 ? -0.453 -38.898 27.651 1.00 15.47 38 ARG D C 1
ATOM 1491 O O . ARG D 1 39 ? -0.634 -38.499 26.487 1.00 17.88 38 ARG D O 1
ATOM 1499 N N . LEU D 1 40 ? -1.250 -39.773 28.247 1.00 16.52 39 LEU D N 1
ATOM 1500 C CA . LEU D 1 40 ? -2.370 -40.401 27.557 1.00 18.47 39 LEU D CA 1
ATOM 1501 C C . LEU D 1 40 ? -3.482 -39.404 27.214 1.00 21.57 39 LEU D C 1
ATOM 1502 O O . LEU D 1 40 ? -4.077 -39.485 26.124 1.00 21.63 39 LEU D O 1
ATOM 1507 N N . LYS D 1 41 ? -3.745 -38.463 28.119 1.00 17.33 40 LYS D N 1
ATOM 1508 C CA . LYS D 1 41 ? -4.767 -37.447 27.890 1.00 19.04 40 LYS D CA 1
ATOM 1509 C C . LYS D 1 41 ? -4.450 -36.644 26.630 1.00 25.07 40 LYS D C 1
ATOM 1510 O O . LYS D 1 41 ? -5.346 -36.368 25.831 1.00 22.66 40 LYS D O 1
ATOM 1516 N N . LYS D 1 42 ? -3.177 -36.297 26.440 1.00 19.69 41 LYS D N 1
ATOM 1517 C CA . LYS D 1 42 ? -2.752 -35.585 25.233 1.00 24.66 41 LYS D CA 1
ATOM 1518 C C . LYS D 1 42 ? -2.967 -36.408 23.973 1.00 28.19 41 LYS D C 1
ATOM 1519 O O . LYS D 1 42 ? -3.225 -35.855 22.906 1.00 24.42 41 LYS D O 1
ATOM 1525 N N . LEU D 1 43 ? -2.840 -37.724 24.093 1.00 21.93 42 LEU D N 1
ATOM 1526 C CA . LEU D 1 43 ? -3.059 -38.615 22.956 1.00 23.09 42 LEU D CA 1
ATOM 1527 C C . LEU D 1 43 ? -4.540 -38.726 22.592 1.00 26.68 42 LEU D C 1
ATOM 1528 O O . LEU D 1 43 ? -4.894 -38.786 21.409 1.00 28.86 42 LEU D O 1
ATOM 1533 N N . VAL D 1 44 ? -5.400 -38.750 23.606 1.00 28.90 43 VAL D N 1
ATOM 1534 C CA . VAL D 1 44 ? -6.844 -38.818 23.397 1.00 27.32 43 VAL D CA 1
ATOM 1535 C C . VAL D 1 44 ? -7.396 -37.468 22.939 1.00 32.09 43 VAL D C 1
ATOM 1536 O O . VAL D 1 44 ? -8.369 -37.420 22.187 1.00 27.84 43 VAL D O 1
ATOM 1540 N N . GLY D 1 45 ? -6.753 -36.383 23.376 1.00 27.05 44 GLY D N 1
ATOM 1541 C CA . GLY D 1 45 ? -7.262 -35.037 23.173 1.00 31.08 44 GLY D CA 1
ATOM 1542 C C . GLY D 1 45 ? -8.186 -34.637 24.310 1.00 30.97 44 GLY D C 1
ATOM 1543 O O . GLY D 1 45 ? -9.130 -33.872 24.125 1.00 34.49 44 GLY D O 1
ATOM 1544 N N . GLU D 1 46 ? -7.905 -35.153 25.501 1.00 28.54 45 GLU D N 1
ATOM 1545 C CA . GLU D 1 46 ? -8.780 -34.960 26.648 1.00 27.22 45 GLU D CA 1
ATOM 1546 C C . GLU D 1 46 ? -8.314 -33.801 27.536 1.00 30.45 45 GLU D C 1
ATOM 1547 O O . GLU D 1 46 ? -7.132 -33.723 27.898 1.00 29.10 45 GLU D O 1
ATOM 1553 N N A ARG D 1 47 ? -9.244 -32.900 27.857 0.42 32.94 46 ARG D N 1
ATOM 1554 N N B ARG D 1 47 ? -9.236 -32.900 27.867 0.58 32.94 46 ARG D N 1
ATOM 1555 C CA A ARG D 1 47 ? -9.040 -31.878 28.885 0.42 35.80 46 ARG D CA 1
ATOM 1556 C CA B ARG D 1 47 ? -8.982 -31.856 28.855 0.58 35.85 46 ARG D CA 1
ATOM 1557 C C A ARG D 1 47 ? -9.806 -32.293 30.143 0.42 34.16 46 ARG D C 1
ATOM 1558 C C B ARG D 1 47 ? -9.653 -32.237 30.173 0.58 34.19 46 ARG D C 1
ATOM 1559 O O A ARG D 1 47 ? -9.813 -31.600 31.163 0.42 31.90 46 ARG D O 1
ATOM 1560 O O B ARG D 1 47 ? -10.590 -33.045 30.204 0.58 32.58 46 ARG D O 1
#

Radius of gyration: 22.73 Å; Cα contacts (8 Å, |Δi|>4): 159; chains: 4; bounding box: 30×60×64 Å

Solvent-accessible surface area: 13588 Å² total; per-residue (Å²): 77,76,100,41,10,123,132,108,27,106,117,16,88,85,53,43,76,84,3,53,90,97,0,98,119,11,68,59,69,13,160,125,14,104,76,41,16,61,120,4,36,177,107,59,67,59,266,90,111,127,62,35,109,119,113,3,122,92,24,96,108,58,42,85,84,4,48,89,99,0,106,104,4,46,43,62,27,142,112,19,79,92,36,10,61,87,0,27,178,106,51,65,62,251,76,76,120,54,32,100,113,123,30,78,78,28,103,81,59,43,84,81,5,45,86,95,0,100,75,3,71,49,40,29,122,20,16,88,45,5,10,60,61,0,91,179,104,66,34,176,257,126,133,65,41,36,119,143,94,43,98,110,14,115,103,63,48,81,89,0,46,88,80,0,105,60,7,66,48,26,14,86,27,8,95,43,17,17,44,86,0,63,159,109,56,66,54,276

GO terms:
  GO:0005634 nucleus (C, IDA)
  GO:0001228 DNA-binding transcription activator activity, RNA polymerase II-specific (F, IDA)
  GO:0003682 chromatin binding (F, IDA)
  GO:0003700 DNA-binding transcription factor activity (F, IDA)
  GO:0045899 positive regulation of RNA polymerase II transcription preinitiation complex assembly (P, IDA)
  GO:0043565 sequence-specific DNA binding (F, IDA)
  GO:0045899 positive regulation of RNA polymerase II transcription preinitiation complex assembly (P, IGI)
  GO:1903833 positive regulation of cellular response to amino acid starvation (P, IGI)
  GO:0060261 positive regulation of transcription initiation by RNA polymerase II (P, IGI)
  GO:0001228 DNA-binding transcription activator activity, RNA polymerase II-specific (F, IMP)
  GO:0003700 DNA-binding transcription factor activity (F, IMP)
  GO:0045899 positive regulation of RNA polymerase II transcription preinitiation complex assembly (P, IMP)
  GO:0045944 positive regulation of transcription by RNA polymerase II (P, IMP)
  GO:0010688 negative regulation of ribosomal protein gene transcription by RNA polymerase II (P, IMP)
  GO:0043565 sequence-specific DNA binding (F, HDA)
  GO:1903833 positive regulation of cellular response to amino acid starvation (P, IMP)
  GO:1990139 protein localization to nuclear periphery (P, IMP)
  GO:0031669 cellular response to nutrient levels (P, IMP)
  GO:0060261 positive regulation of transcription initiation by RNA polymerase II (P, IMP)
  GO:0000122 negative regulation of transcription by RNA polymerase II (P, IMP)

Sequence (188 aa):
GMDAIKKKMQMLKLDKENALDRAEQQAEADDNYHLENEVARLKKLVGERRGMDDAIKKKKMQQMLKLDKENALDRAEQAEADNYHLENEVARLKKLVGERGMDAIKKKMQMLKLDKENALDRAEQAEADNYHLENEVARLKKLVGERGMDAIKKKKMQQMLKLDKENALDRAEQAEADNYHLENEVARLKKLVGERR

CATH classification: 1.20.5.1160

B-factor: mean 24.25, std 8.18, range [10.99, 63.68]

Secondary structure (DSSP, 8-state):
-HHHHHHHHHHHHHHHHHHHHHHHHHHHHHHHHHHHHHHHHHHHT--/--HHHHHHHHHHHHHHHHHHHHHHHHHHHHHHHHHHHHHHHHHHT--/-HHHHHHHHHHHHHHHHHHHHHHHHHHHHHHHHHHHHHHHHHHH---/--TTHHHHHHHHHHHHHHHHHHHHHHHHHHHHHHHHHHHHHHHHT--